Protein AF-0000000085000192 (afdb_homodimer)

Secondary structure (DSSP, 8-state):
--HHHHHHHHHHHHTTT-GGGGEEEEEEE-TTSSEEEEEEE--EE-TT--EEEEEETTSHHHHHHHH--EEEEEEEETTTTEEEEEEEEEEEPPHHHHHHHHTTS-HHHHHGGGSSPTTSBP-HHHHHT-----TTSPPTTEEEEEEEEEEEEEEE--SS--EEEEEEGGGTT--EEE--/--HHHHHHHHHHHHTTT-GGGGEEEEEEE-TTSSEEEEEEE--EE-TT--EEEEEETTSHHHHHHHH--EEEEEEEETTTTEEEEEEEEEEEPPHHHHHHHHTTS-HHHHHGGGSSPTTSBP-HHHHHT-----TTSPPTTEEEEEEEEEEEEEEE--SS--EEEEEEGGGTT--EEE--

Solvent-accessible surface area (backbone atoms only — not comparable to full-atom values): 19534 Å² total; per-residue (Å²): 127,64,65,66,56,57,57,47,51,55,54,47,61,75,38,59,88,42,80,59,65,39,45,28,35,44,14,30,38,35,90,86,71,37,28,32,43,40,79,46,54,65,72,50,67,48,98,85,62,23,42,31,30,74,46,48,63,68,30,67,66,46,55,20,40,73,75,42,32,46,31,14,30,30,38,65,39,69,90,77,31,34,36,40,31,37,31,32,39,52,45,73,56,59,73,86,58,39,55,71,59,53,71,71,49,51,68,73,63,49,51,63,62,66,50,67,60,44,70,38,77,54,51,69,74,70,54,65,66,62,60,85,58,88,73,77,64,81,55,90,35,57,41,39,38,34,32,46,67,45,35,41,40,40,40,38,64,46,87,94,58,55,44,24,39,35,31,33,50,94,64,74,42,50,79,41,59,24,29,88,127,64,66,66,57,57,57,47,51,54,53,47,61,77,38,61,85,43,81,59,65,39,46,29,34,44,14,29,39,36,89,85,71,38,29,31,43,41,77,45,55,65,71,50,66,47,98,88,63,22,42,32,30,75,46,48,64,69,29,68,66,47,54,20,38,73,76,43,32,46,31,15,31,28,38,64,38,70,90,75,32,34,34,40,30,37,31,32,38,51,46,72,56,58,73,87,58,38,55,71,59,54,68,69,49,51,70,74,62,51,53,64,60,65,50,67,60,43,71,36,77,54,51,68,76,71,55,65,68,61,62,82,61,88,74,76,63,81,54,90,35,57,41,39,38,33,32,47,67,45,35,39,41,37,40,38,66,46,86,94,58,55,44,24,38,36,30,32,51,92,64,73,43,51,78,40,58,25,28,86

Organism: Prochlorococcus marinus (strain NATL2A) (NCBI:txid59920)

Nearest PDB structures (foldseek):
  1dnl-assembly1_A  TM=8.922E-01  e=1.686E-13  Escherichia coli K-12
  6ymh-assembly1_BBB  TM=8.887E-01  e=2.826E-13  Escherichia coli K-12
  1jnw-assembly1_A-2  TM=8.539E-01  e=3.358E-13  Escherichia coli
  1ci0-assembly1_B  TM=8.459E-01  e=2.486E-11  Saccharomyces cerevisiae
  2hq7-assembly1_B  TM=6.480E-01  e=1.444E-07  Clostridium acetobutylicum

Structure (mmCIF, N/CA/C/O backbone):
data_AF-0000000085000192-model_v1
#
loop_
_entity.id
_entity.type
_entity.pdbx_description
1 polymer "Pyridoxamine 5'-phosphate oxidase Alr4036 family FMN-binding domain-containing protein"
#
loop_
_atom_site.group_PDB
_atom_site.id
_atom_site.type_symbol
_atom_site.label_atom_id
_atom_site.label_alt_id
_atom_site.label_comp_id
_atom_site.label_asym_id
_atom_site.label_entity_id
_atom_site.label_seq_id
_atom_site.pdbx_PDB_ins_code
_atom_site.Cartn_x
_atom_site.Cartn_y
_atom_site.Cartn_z
_atom_site.occupancy
_atom_site.B_iso_or_equiv
_atom_site.auth_seq_id
_atom_site.auth_comp_id
_atom_site.auth_asym_id
_atom_site.auth_atom_id
_atom_site.pdbx_PDB_model_num
ATOM 1 N N . MET A 1 1 ? -25 -9.75 0.074 1 83.88 1 MET A N 1
ATOM 2 C CA . MET A 1 1 ? -23.719 -9.141 -0.276 1 83.88 1 MET A CA 1
ATOM 3 C C . MET A 1 1 ? -23.391 -7.984 0.664 1 83.88 1 MET A C 1
ATOM 5 O O . MET A 1 1 ? -24.266 -7.164 0.975 1 83.88 1 MET A O 1
ATOM 9 N N . PRO A 1 2 ? -22.188 -8 1.19 1 91.44 2 PRO A N 1
ATOM 10 C CA . PRO A 1 2 ? -21.891 -6.879 2.078 1 91.44 2 PRO A CA 1
ATOM 11 C C . PRO A 1 2 ? -22 -5.527 1.381 1 91.44 2 PRO A C 1
ATOM 13 O O . PRO A 1 2 ? -21.656 -5.406 0.2 1 91.44 2 PRO A O 1
ATOM 16 N N . PRO A 1 3 ? -22.484 -4.539 2.094 1 94.56 3 PRO A N 1
ATOM 17 C CA . PRO A 1 3 ? -22.75 -3.236 1.472 1 94.56 3 PRO A CA 1
ATOM 18 C C . PRO A 1 3 ? -21.484 -2.6 0.892 1 94.56 3 PRO A C 1
ATOM 20 O O . PRO A 1 3 ? -21.562 -1.885 -0.112 1 94.56 3 PRO A O 1
ATOM 23 N N . TRP A 1 4 ? -20.375 -2.873 1.482 1 97.5 4 TRP A N 1
ATOM 24 C CA . TRP A 1 4 ? -19.141 -2.279 0.981 1 97.5 4 TRP A CA 1
ATOM 25 C C . TRP A 1 4 ? -18.797 -2.826 -0.398 1 97.5 4 TRP A C 1
ATOM 27 O O . TRP A 1 4 ? -18.109 -2.17 -1.179 1 97.5 4 TRP A O 1
ATOM 37 N N . LEU A 1 5 ? -19.203 -4.047 -0.722 1 96.94 5 LEU A N 1
ATOM 38 C CA . LEU A 1 5 ? -18.906 -4.652 -2.014 1 96.94 5 LEU A CA 1
ATOM 39 C C . LEU A 1 5 ? -19.625 -3.92 -3.141 1 96.94 5 LEU A C 1
ATOM 41 O O . LEU A 1 5 ? -19.094 -3.793 -4.246 1 96.94 5 LEU A O 1
ATOM 45 N N . THR A 1 6 ? -20.828 -3.4 -2.844 1 95.81 6 THR A N 1
ATOM 46 C CA . THR A 1 6 ? -21.562 -2.605 -3.822 1 95.81 6 THR A CA 1
ATOM 47 C C . THR A 1 6 ? -20.828 -1.305 -4.125 1 95.81 6 THR A C 1
ATOM 49 O O . THR A 1 6 ? -20.734 -0.896 -5.281 1 95.81 6 THR A O 1
ATOM 52 N N . GLN A 1 7 ? -20.312 -0.689 -3.057 1 97.25 7 GLN A N 1
ATOM 53 C CA . GLN A 1 7 ? -19.531 0.531 -3.227 1 97.25 7 GLN A CA 1
ATOM 54 C C . GLN A 1 7 ? -18.266 0.268 -4.047 1 97.25 7 GLN A C 1
ATOM 56 O O . GLN A 1 7 ? -17.938 1.034 -4.957 1 97.25 7 GLN A O 1
ATOM 61 N N . LEU A 1 8 ? -17.641 -0.809 -3.785 1 98.06 8 LEU A N 1
ATOM 62 C CA . LEU A 1 8 ? -16.406 -1.171 -4.488 1 98.06 8 LEU A CA 1
ATOM 63 C C . LEU A 1 8 ? -16.688 -1.46 -5.957 1 98.06 8 LEU A C 1
ATOM 65 O O . LEU A 1 8 ? -15.977 -0.972 -6.836 1 98.06 8 LEU A O 1
ATOM 69 N N . SER A 1 9 ? -17.719 -2.252 -6.219 1 96.81 9 SER A N 1
ATOM 70 C CA . SER A 1 9 ? -18.062 -2.633 -7.586 1 96.81 9 SER A CA 1
ATOM 71 C C . SER A 1 9 ? -18.344 -1.407 -8.445 1 96.81 9 SER A C 1
ATOM 73 O O . SER A 1 9 ? -17.984 -1.367 -9.617 1 96.81 9 SER A O 1
ATOM 75 N N . SER A 1 10 ? -18.984 -0.471 -7.832 1 97 10 SER A N 1
ATOM 76 C CA . SER A 1 10 ? -19.297 0.764 -8.547 1 97 10 SER A CA 1
ATOM 77 C C . SER A 1 10 ? -18.031 1.494 -8.977 1 97 10 SER A C 1
ATOM 79 O O . SER A 1 10 ? -17.906 1.917 -10.125 1 97 10 SER A O 1
ATOM 81 N N . VAL A 1 11 ? -17.062 1.61 -8.117 1 97.44 11 VAL A N 1
ATOM 82 C CA . VAL A 1 11 ? -15.82 2.318 -8.414 1 97.44 11 VAL A CA 1
ATOM 83 C C . VAL A 1 11 ? -14.984 1.499 -9.398 1 97.44 11 VAL A C 1
ATOM 85 O O . VAL A 1 11 ? -14.375 2.053 -10.312 1 97.44 11 VAL A O 1
ATOM 88 N N . GLN A 1 12 ? -14.969 0.177 -9.211 1 97.12 12 GLN A N 1
ATOM 89 C CA . GLN A 1 12 ? -14.242 -0.711 -10.117 1 97.12 12 GLN A CA 1
ATOM 90 C C . GLN A 1 12 ? -14.75 -0.566 -11.547 1 97.12 12 GLN A C 1
ATOM 92 O O . GLN A 1 12 ? -13.953 -0.52 -12.492 1 97.12 12 GLN A O 1
ATOM 97 N N . ARG A 1 13 ? -16.016 -0.481 -11.68 1 96.44 13 ARG A N 1
ATOM 98 C CA . ARG A 1 13 ? -16.625 -0.332 -13 1 96.44 13 ARG A CA 1
ATOM 99 C C . ARG A 1 13 ? -16.203 0.982 -13.648 1 96.44 13 ARG A C 1
ATOM 101 O O . ARG A 1 13 ? -15.883 1.02 -14.844 1 96.44 13 ARG A O 1
ATOM 108 N N . LYS A 1 14 ? -16.141 2.029 -12.859 1 96.12 14 LYS A N 1
ATOM 109 C CA . LYS A 1 14 ? -15.773 3.346 -13.375 1 96.12 14 LYS A CA 1
ATOM 110 C C . LYS A 1 14 ? -14.336 3.35 -13.891 1 96.12 14 LYS A C 1
ATOM 112 O O . LYS A 1 14 ? -14.008 4.07 -14.836 1 96.12 14 LYS A O 1
ATOM 117 N N . GLU A 1 15 ? -13.492 2.504 -13.25 1 95.06 15 GLU A N 1
ATOM 118 C CA . GLU A 1 15 ? -12.078 2.523 -13.625 1 95.06 15 GLU A CA 1
ATOM 119 C C . GLU A 1 15 ? -11.68 1.249 -14.367 1 95.06 15 GLU A C 1
ATOM 121 O O . GLU A 1 15 ? -10.5 0.944 -14.5 1 95.06 15 GLU A O 1
ATOM 126 N N . SER A 1 16 ? -12.609 0.564 -14.898 1 91.75 16 SER A N 1
ATOM 127 C CA . SER A 1 16 ? -12.398 -0.777 -15.438 1 91.75 16 SER A CA 1
ATOM 128 C C . SER A 1 16 ? -11.469 -0.753 -16.641 1 91.75 16 SER A C 1
ATOM 130 O O . SER A 1 16 ? -10.828 -1.758 -16.953 1 91.75 16 SER A O 1
ATOM 132 N N . LYS A 1 17 ? -11.297 0.387 -17.281 1 91.81 17 LYS A N 1
ATOM 133 C CA . LYS A 1 17 ? -10.492 0.459 -18.5 1 91.81 17 LYS A CA 1
ATOM 134 C C . LYS A 1 17 ? -9.016 0.656 -18.172 1 91.81 17 LYS A C 1
ATOM 136 O O . LYS A 1 17 ? -8.156 0.501 -19.031 1 91.81 17 LYS A O 1
ATOM 141 N N . LEU A 1 18 ? -8.742 0.946 -16.953 1 90.62 18 LEU A N 1
ATOM 142 C CA . LEU A 1 18 ? -7.355 1.133 -16.531 1 90.62 18 LEU A CA 1
ATOM 143 C C . LEU A 1 18 ? -6.734 -0.191 -16.094 1 90.62 18 LEU A C 1
ATOM 145 O O . LEU A 1 18 ? -7.277 -0.88 -15.227 1 90.62 18 LEU A O 1
ATOM 149 N N . ASP A 1 19 ? -5.617 -0.533 -16.656 1 85.56 19 ASP A N 1
ATOM 150 C CA . ASP A 1 19 ? -4.91 -1.744 -16.25 1 85.56 19 ASP A CA 1
ATOM 151 C C . ASP A 1 19 ? -4.578 -1.715 -14.758 1 85.56 19 ASP A C 1
ATOM 153 O O . ASP A 1 19 ? -4.648 -2.742 -14.078 1 85.56 19 ASP A O 1
ATOM 157 N N . SER A 1 20 ? -4.328 -0.55 -14.312 1 90.5 20 SER A N 1
ATOM 158 C CA . SER A 1 20 ? -3.873 -0.388 -12.938 1 90.5 20 SER A CA 1
ATOM 159 C C . SER A 1 20 ? -5.027 -0.534 -11.953 1 90.5 20 SER A C 1
ATOM 161 O O . SER A 1 20 ? -4.816 -0.56 -10.742 1 90.5 20 SER A O 1
ATOM 163 N N . SER A 1 21 ? -6.254 -0.683 -12.492 1 95.25 21 SER A N 1
ATOM 164 C CA . SER A 1 21 ? -7.418 -0.727 -11.609 1 95.25 21 SER A CA 1
ATOM 165 C C . SER A 1 21 ? -7.457 -2.023 -10.805 1 95.25 21 SER A C 1
ATOM 167 O O . SER A 1 21 ? -8.195 -2.135 -9.828 1 95.25 21 SER A O 1
ATOM 169 N N . ARG A 1 22 ? -6.617 -2.994 -11.148 1 97 22 ARG A N 1
ATOM 170 C CA . ARG A 1 22 ? -6.602 -4.27 -10.445 1 97 22 ARG A CA 1
ATOM 171 C C . ARG A 1 22 ? -5.402 -4.359 -9.5 1 97 22 ARG A C 1
ATOM 173 O O . ARG A 1 22 ? -5.254 -5.336 -8.766 1 97 22 ARG A O 1
ATOM 180 N N . TRP A 1 23 ? -4.527 -3.387 -9.523 1 97.94 23 TRP A N 1
ATOM 181 C CA . TRP A 1 23 ? -3.348 -3.387 -8.672 1 97.94 23 TRP A CA 1
ATOM 182 C C . TRP A 1 23 ? -3.676 -2.826 -7.289 1 97.94 23 TRP A C 1
ATOM 184 O O . TRP A 1 23 ? -4.281 -1.757 -7.176 1 97.94 23 TRP A O 1
ATOM 194 N N . LEU A 1 24 ? -3.375 -3.551 -6.301 1 98.69 24 LEU A N 1
ATOM 195 C CA . LEU A 1 24 ? -3.586 -3.139 -4.918 1 98.69 24 LEU A CA 1
ATOM 196 C C . LEU A 1 24 ? -2.359 -3.441 -4.066 1 98.69 24 LEU A C 1
ATOM 198 O O . LEU A 1 24 ? -1.474 -4.188 -4.488 1 98.69 24 LEU A O 1
ATOM 202 N N . GLN A 1 25 ? -2.184 -2.775 -2.963 1 98.94 25 GLN A N 1
ATOM 203 C CA . GLN A 1 25 ? -1.017 -2.936 -2.104 1 98.94 25 GLN A CA 1
ATOM 204 C C . GLN A 1 25 ? -1.343 -3.803 -0.89 1 98.94 25 GLN A C 1
ATOM 206 O O . GLN A 1 25 ? -2.254 -3.488 -0.123 1 98.94 25 GLN A O 1
ATOM 211 N N . LEU A 1 26 ? -0.616 -4.867 -0.733 1 98.94 26 LEU A N 1
ATOM 212 C CA . LEU A 1 26 ? -0.775 -5.84 0.342 1 98.94 26 LEU A CA 1
ATOM 213 C C . LEU A 1 26 ? 0.293 -5.648 1.412 1 98.94 26 LEU A C 1
ATOM 215 O O . LEU A 1 26 ? 1.488 -5.758 1.13 1 98.94 26 LEU A O 1
ATOM 219 N N . ALA A 1 27 ? -0.151 -5.379 2.613 1 98.94 27 ALA A N 1
ATOM 220 C CA . ALA A 1 27 ? 0.758 -5.289 3.752 1 98.94 27 ALA A CA 1
ATOM 221 C C . ALA A 1 27 ? 0.73 -6.57 4.582 1 98.94 27 ALA A C 1
ATOM 223 O O . ALA A 1 27 ? -0.338 -7.137 4.824 1 98.94 27 ALA A O 1
ATOM 224 N N . THR A 1 28 ? 1.853 -7.059 4.984 1 98.94 28 THR A N 1
ATOM 225 C CA . THR A 1 28 ? 2.066 -8.219 5.844 1 98.94 28 THR A CA 1
ATOM 226 C C . THR A 1 28 ? 3.09 -7.902 6.93 1 98.94 28 THR A C 1
ATOM 228 O O . THR A 1 28 ? 3.635 -6.797 6.977 1 98.94 28 THR A O 1
ATOM 231 N N . ILE A 1 29 ? 3.24 -8.828 7.836 1 98.75 29 ILE A N 1
ATOM 232 C CA . ILE A 1 29 ? 4.316 -8.758 8.82 1 98.75 29 ILE A CA 1
ATOM 233 C C . ILE A 1 29 ? 5.512 -9.578 8.344 1 98.75 29 ILE A C 1
ATOM 235 O O . ILE A 1 29 ? 5.375 -10.773 8.062 1 98.75 29 ILE A O 1
ATOM 239 N N . GLY A 1 30 ? 6.621 -8.906 8.188 1 98.06 30 GLY A N 1
ATOM 240 C CA . GLY A 1 30 ? 7.836 -9.602 7.789 1 98.06 30 GLY A CA 1
ATOM 241 C C . GLY A 1 30 ? 8.328 -10.586 8.828 1 98.06 30 GLY A C 1
ATOM 242 O O . GLY A 1 30 ? 7.906 -10.547 9.984 1 98.06 30 GLY A O 1
ATOM 243 N N . ILE A 1 31 ? 9.203 -11.438 8.414 1 96.5 31 ILE A N 1
ATOM 244 C CA . ILE A 1 31 ? 9.789 -12.422 9.312 1 96.5 31 ILE A CA 1
ATOM 245 C C . ILE A 1 31 ? 10.523 -11.719 10.453 1 96.5 31 ILE A C 1
ATOM 247 O O . ILE A 1 31 ? 10.648 -12.258 11.547 1 96.5 31 ILE A O 1
ATOM 251 N N . ASP A 1 32 ? 10.938 -10.508 10.25 1 96.12 32 ASP A N 1
ATOM 252 C CA . ASP A 1 32 ? 11.617 -9.695 11.25 1 96.12 32 ASP A CA 1
ATOM 253 C C . ASP A 1 32 ? 10.617 -8.906 12.094 1 96.12 32 ASP A C 1
ATOM 255 O O . ASP A 1 32 ? 11.008 -8.008 12.844 1 96.12 32 ASP A O 1
ATOM 259 N N . ASN A 1 33 ? 9.312 -9.102 11.859 1 96.31 33 ASN A N 1
ATOM 260 C CA . ASN A 1 33 ? 8.219 -8.484 12.602 1 96.31 33 ASN A CA 1
ATOM 261 C C . ASN A 1 33 ? 8.031 -7.023 12.211 1 96.31 33 ASN A C 1
ATOM 263 O O . ASN A 1 33 ? 7.426 -6.25 12.961 1 96.31 33 ASN A O 1
ATOM 267 N N . ASN A 1 34 ? 8.641 -6.637 11.117 1 98.06 34 ASN A N 1
ATOM 268 C CA . ASN A 1 34 ? 8.445 -5.293 10.578 1 98.06 34 ASN A CA 1
ATOM 269 C C . ASN A 1 34 ? 7.449 -5.293 9.422 1 98.06 34 ASN A C 1
ATOM 271 O O . ASN A 1 34 ? 7.148 -6.348 8.852 1 98.06 34 ASN A O 1
ATOM 275 N N . PRO A 1 35 ? 6.883 -4.156 9.109 1 98.81 35 PRO A N 1
ATOM 276 C CA . PRO A 1 35 ? 5.867 -4.141 8.055 1 98.81 35 PRO A CA 1
ATOM 277 C C . PRO A 1 35 ? 6.457 -4.379 6.668 1 98.81 35 PRO A C 1
ATOM 279 O O . PRO A 1 35 ? 7.598 -3.996 6.406 1 98.81 35 PRO A O 1
ATOM 282 N N . ARG A 1 36 ? 5.781 -5.059 5.836 1 98.88 36 ARG A N 1
ATOM 283 C CA . ARG A 1 36 ? 6.039 -5.219 4.41 1 98.88 36 ARG A CA 1
ATOM 284 C C . ARG A 1 36 ? 4.84 -4.773 3.582 1 98.88 36 ARG A C 1
ATOM 286 O O . ARG A 1 36 ? 3.691 -4.938 4.004 1 98.88 36 ARG A O 1
ATOM 293 N N . VAL A 1 37 ? 5.086 -4.25 2.441 1 98.94 37 VAL A N 1
ATOM 294 C CA . VAL A 1 37 ? 3.984 -3.877 1.56 1 98.94 37 VAL A CA 1
ATOM 295 C C . VAL A 1 37 ? 4.43 -3.979 0.103 1 98.94 37 VAL A C 1
ATOM 297 O O . VAL A 1 37 ? 5.555 -3.604 -0.236 1 98.94 37 VAL A O 1
ATOM 300 N N . ARG A 1 38 ? 3.576 -4.531 -0.746 1 98.88 38 ARG A N 1
ATOM 301 C CA . ARG A 1 38 ? 3.861 -4.652 -2.172 1 98.88 38 ARG A CA 1
ATOM 302 C C . ARG A 1 38 ? 2.57 -4.711 -2.984 1 98.88 38 ARG A C 1
ATOM 304 O O . ARG A 1 38 ? 1.509 -5.035 -2.449 1 98.88 38 ARG A O 1
ATOM 311 N N . THR A 1 39 ? 2.758 -4.426 -4.234 1 98.56 39 THR A N 1
ATOM 312 C CA . THR A 1 39 ? 1.631 -4.5 -5.156 1 98.56 39 THR A CA 1
ATOM 313 C C . THR A 1 39 ? 1.315 -5.949 -5.508 1 98.56 39 THR A C 1
ATOM 315 O O . THR A 1 39 ? 2.225 -6.754 -5.73 1 98.56 39 THR A O 1
ATOM 318 N N . VAL A 1 40 ? 0.075 -6.254 -5.52 1 98.31 40 VAL A N 1
ATOM 319 C CA . VAL A 1 40 ? -0.436 -7.527 -6.012 1 98.31 40 VAL A CA 1
ATOM 320 C C . VAL A 1 40 ? -1.62 -7.281 -6.945 1 98.31 40 VAL A C 1
ATOM 322 O O . VAL A 1 40 ? -2.066 -6.145 -7.105 1 98.31 40 VAL A O 1
ATOM 325 N N . VAL A 1 41 ? -2.062 -8.352 -7.629 1 97.38 41 VAL A N 1
ATOM 326 C CA . VAL A 1 41 ? -3.123 -8.219 -8.625 1 97.38 41 VAL A CA 1
ATOM 327 C C . VAL A 1 41 ? -4.402 -8.867 -8.102 1 97.38 41 VAL A C 1
ATOM 329 O O . VAL A 1 41 ? -4.391 -10.023 -7.664 1 97.38 41 VAL A O 1
ATOM 332 N N . PHE A 1 42 ? -5.445 -8.078 -8.086 1 98.19 42 PHE A N 1
ATOM 333 C CA . PHE A 1 42 ? -6.766 -8.617 -7.777 1 98.19 42 PHE A CA 1
ATOM 334 C C . PHE A 1 42 ? -7.215 -9.609 -8.844 1 98.19 42 PHE A C 1
ATOM 336 O O . PHE A 1 42 ? -7.281 -9.266 -10.031 1 98.19 42 PHE A O 1
ATOM 343 N N . ARG A 1 43 ? -7.629 -10.805 -8.43 1 97.44 43 ARG A N 1
ATOM 344 C CA . ARG A 1 43 ? -7.98 -11.836 -9.398 1 97.44 43 ARG A CA 1
ATOM 345 C C . ARG A 1 43 ? -9.469 -12.156 -9.344 1 97.44 43 ARG A C 1
ATOM 347 O O . ARG A 1 43 ? -10 -12.82 -10.234 1 97.44 43 ARG A O 1
ATOM 354 N N . GLY A 1 44 ? -10.117 -11.688 -8.219 1 96.69 44 GLY A N 1
ATOM 355 C CA . GLY A 1 44 ? -11.547 -11.922 -8.102 1 96.69 44 GLY A CA 1
ATOM 356 C C . GLY A 1 44 ? -11.977 -12.258 -6.684 1 96.69 44 GLY A C 1
ATOM 357 O O . GLY A 1 44 ? -11.219 -12.055 -5.734 1 96.69 44 GLY A O 1
ATOM 358 N N . TRP A 1 45 ? -13.227 -12.625 -6.578 1 97 45 TRP A N 1
ATOM 359 C CA . TRP A 1 45 ? -13.828 -13.039 -5.316 1 97 45 TRP A CA 1
ATOM 360 C C . TRP A 1 45 ? -14.203 -14.516 -5.348 1 97 45 TRP A C 1
ATOM 362 O O . TRP A 1 45 ? -14.703 -15.016 -6.359 1 97 45 TRP A O 1
ATOM 372 N N . SER A 1 46 ? -13.977 -15.188 -4.246 1 95 46 SER A N 1
ATOM 373 C CA . SER A 1 46 ? -14.523 -16.531 -4.098 1 95 46 SER A CA 1
ATOM 374 C C . SER A 1 46 ? -16.031 -16.484 -3.877 1 95 46 SER A C 1
ATOM 376 O O . SER A 1 46 ? -16.625 -15.406 -3.758 1 95 46 SER A O 1
ATOM 378 N N . LYS A 1 47 ? -16.656 -17.672 -3.783 1 91.31 47 LYS A N 1
ATOM 379 C CA . LYS A 1 47 ? -18.094 -17.781 -3.529 1 91.31 47 LYS A CA 1
ATOM 380 C C . LYS A 1 47 ? -18.453 -17.203 -2.158 1 91.31 47 LYS A C 1
ATOM 382 O O . LYS A 1 47 ? -19.531 -16.656 -1.968 1 91.31 47 LYS A O 1
ATOM 387 N N . SER A 1 48 ? -17.516 -17.266 -1.185 1 92.06 48 SER A N 1
ATOM 388 C CA . SER A 1 48 ? -17.75 -16.766 0.168 1 92.06 48 SER A CA 1
ATOM 389 C C . SER A 1 48 ? -17.219 -15.352 0.326 1 92.06 48 SER A C 1
ATOM 391 O O . SER A 1 48 ? -17 -14.883 1.446 1 92.06 48 SER A O 1
ATOM 393 N N . TYR A 1 49 ? -16.844 -14.633 -0.785 1 93.25 49 TYR A N 1
ATOM 394 C CA . TYR A 1 49 ? -16.438 -13.234 -0.848 1 93.25 49 TYR A CA 1
ATOM 395 C C . TYR A 1 49 ? -15.055 -13.047 -0.216 1 93.25 49 TYR A C 1
ATOM 397 O O . TYR A 1 49 ? -14.82 -12.055 0.48 1 93.25 49 TYR A O 1
ATOM 405 N N . GLU A 1 50 ? -14.242 -14.039 -0.359 1 97.31 50 GLU A N 1
ATOM 406 C CA . GLU A 1 50 ? -12.82 -13.859 -0.085 1 97.31 50 GLU A CA 1
ATOM 407 C C . GLU A 1 50 ? -12.094 -13.289 -1.299 1 97.31 50 GLU A C 1
ATOM 409 O O . GLU A 1 50 ? -12.359 -13.695 -2.434 1 97.31 50 GLU A O 1
ATOM 414 N N . MET A 1 51 ? -11.273 -12.367 -1.062 1 98.44 51 MET A N 1
ATOM 415 C CA . MET A 1 51 ? -10.469 -11.812 -2.145 1 98.44 51 MET A CA 1
ATOM 416 C C . MET A 1 51 ? -9.406 -12.805 -2.604 1 98.44 51 MET A C 1
ATOM 418 O O . MET A 1 51 ? -8.734 -13.422 -1.78 1 98.44 51 MET A O 1
ATOM 422 N N . GLU A 1 52 ? -9.211 -12.93 -3.924 1 98.5 52 GLU A N 1
ATOM 423 C CA . GLU A 1 52 ? -8.25 -13.891 -4.457 1 98.5 52 GLU A CA 1
ATOM 424 C C . GLU A 1 52 ? -7.074 -13.188 -5.121 1 98.5 52 GLU A C 1
ATOM 426 O O . GLU A 1 52 ? -7.262 -12.289 -5.938 1 98.5 52 GLU A O 1
ATOM 431 N N . ILE A 1 53 ? -5.871 -13.633 -4.789 1 98.38 53 ILE A N 1
ATOM 432 C CA . ILE A 1 53 ? -4.59 -13.188 -5.316 1 98.38 53 ILE A CA 1
ATOM 433 C C . ILE A 1 53 ? -3.727 -14.391 -5.68 1 98.38 53 ILE A C 1
ATOM 435 O O . ILE A 1 53 ? -3.656 -15.359 -4.922 1 98.38 53 ILE A O 1
ATOM 439 N N . TYR A 1 54 ? -3.15 -14.359 -6.801 1 98.12 54 TYR A N 1
ATOM 440 C CA . TYR A 1 54 ? -2.178 -15.398 -7.121 1 98.12 54 TYR A CA 1
ATOM 441 C C . TYR A 1 54 ? -0.805 -15.055 -6.559 1 98.12 54 TYR A C 1
ATOM 443 O O . TYR A 1 54 ? -0.398 -13.891 -6.57 1 98.12 54 TYR A O 1
ATOM 451 N N . THR A 1 55 ? -0.105 -16.062 -6.09 1 97.5 55 THR A N 1
ATOM 452 C CA . THR A 1 55 ? 1.205 -15.789 -5.512 1 97.5 55 THR A CA 1
ATOM 453 C C . THR A 1 55 ? 2.15 -16.969 -5.727 1 97.5 55 THR A C 1
ATOM 455 O O . THR A 1 55 ? 1.711 -18.078 -6.043 1 97.5 55 THR A O 1
ATOM 458 N N . ASP A 1 56 ? 3.414 -16.719 -5.699 1 96.75 56 ASP A N 1
ATOM 459 C CA . ASP A 1 56 ? 4.504 -17.688 -5.805 1 96.75 56 ASP A CA 1
ATOM 460 C C . ASP A 1 56 ? 4.883 -18.234 -4.43 1 96.75 56 ASP A C 1
ATOM 462 O O . ASP A 1 56 ? 5.219 -17.469 -3.52 1 96.75 56 ASP A O 1
ATOM 466 N N . LYS A 1 57 ? 4.84 -19.516 -4.301 1 96.94 57 LYS A N 1
ATOM 467 C CA . LYS A 1 57 ? 5.109 -20.172 -3.027 1 96.94 57 LYS A CA 1
ATOM 468 C C . LYS A 1 57 ? 6.539 -19.906 -2.559 1 96.94 57 LYS A C 1
ATOM 470 O O . LYS A 1 57 ? 6.863 -20.109 -1.388 1 96.94 57 LYS A O 1
ATOM 475 N N . ARG A 1 58 ? 7.402 -19.469 -3.461 1 96.81 58 ARG A N 1
ATOM 476 C CA . ARG A 1 58 ? 8.805 -19.219 -3.131 1 96.81 58 ARG A CA 1
ATOM 477 C C . ARG A 1 58 ? 9.008 -17.797 -2.662 1 96.81 58 ARG A C 1
ATOM 479 O O . ARG A 1 58 ? 10.086 -17.438 -2.186 1 96.81 58 ARG A O 1
ATOM 486 N N . SER A 1 59 ? 7.988 -16.938 -2.766 1 97 59 SER A N 1
ATOM 487 C CA . SER A 1 59 ? 8.117 -15.523 -2.465 1 97 59 SER A CA 1
ATOM 488 C C . SER A 1 59 ? 8.219 -15.281 -0.963 1 97 59 SER A C 1
ATOM 490 O O . SER A 1 59 ? 7.77 -16.109 -0.165 1 97 59 SER A O 1
ATOM 492 N N . GLN A 1 60 ? 8.695 -14.156 -0.574 1 97.12 60 GLN A N 1
ATOM 493 C CA . GLN A 1 60 ? 8.797 -13.75 0.825 1 97.12 60 GLN A CA 1
ATOM 494 C C . GLN A 1 60 ? 7.414 -13.648 1.464 1 97.12 60 GLN A C 1
ATOM 496 O O . GLN A 1 60 ? 7.223 -14.039 2.615 1 97.12 60 GLN A O 1
ATOM 501 N N . LYS A 1 61 ? 6.441 -13.094 0.66 1 98.19 61 LYS A N 1
ATOM 502 C CA . LYS A 1 61 ? 5.121 -12.891 1.251 1 98.19 61 LYS A CA 1
ATOM 503 C C . LYS A 1 61 ? 4.48 -14.227 1.627 1 98.19 61 LYS A C 1
ATOM 505 O O . LYS A 1 61 ? 3.768 -14.32 2.627 1 98.19 61 LYS A O 1
ATOM 510 N N . TYR A 1 62 ? 4.719 -15.227 0.845 1 97.75 62 TYR A N 1
ATOM 511 C CA . TYR A 1 62 ? 4.188 -16.547 1.16 1 97.75 62 TYR A CA 1
ATOM 512 C C . TYR A 1 62 ? 4.691 -17.031 2.516 1 97.75 62 TYR A C 1
ATOM 514 O O . TYR A 1 62 ? 3.906 -17.5 3.348 1 97.75 62 TYR A O 1
ATOM 522 N N . HIS A 1 63 ? 5.945 -16.875 2.758 1 97.31 63 HIS A N 1
ATOM 523 C CA . HIS A 1 63 ? 6.551 -17.297 4.016 1 97.31 63 HIS A CA 1
ATOM 524 C C . HIS A 1 63 ? 6.047 -16.453 5.18 1 97.31 63 HIS A C 1
ATOM 526 O O . HIS A 1 63 ? 5.758 -16.969 6.258 1 97.31 63 HIS A O 1
ATOM 532 N N . GLU A 1 64 ? 5.984 -15.18 4.941 1 98.12 64 GLU A N 1
ATOM 533 C CA . GLU A 1 64 ? 5.465 -14.258 5.953 1 98.12 64 GLU A CA 1
ATOM 534 C C . GLU A 1 64 ? 4.062 -14.672 6.402 1 98.12 64 GLU A C 1
ATOM 536 O O . GLU A 1 64 ? 3.781 -14.727 7.598 1 98.12 64 GLU A O 1
ATOM 541 N N . LEU A 1 65 ? 3.223 -14.969 5.43 1 98.12 65 LEU A N 1
ATOM 542 C CA . LEU A 1 65 ? 1.812 -15.242 5.68 1 98.12 65 LEU A CA 1
ATOM 543 C C . LEU A 1 65 ? 1.635 -16.578 6.395 1 98.12 65 LEU A C 1
ATOM 545 O O . LEU A 1 65 ? 0.637 -16.781 7.09 1 98.12 65 LEU A O 1
ATOM 549 N N . ASN A 1 66 ? 2.592 -17.469 6.246 1 96.69 66 ASN A N 1
ATOM 550 C CA . ASN A 1 66 ? 2.568 -18.734 6.98 1 96.69 66 ASN A CA 1
ATOM 551 C C . ASN A 1 66 ? 2.836 -18.516 8.469 1 96.69 66 ASN A C 1
ATOM 553 O O . ASN A 1 66 ? 2.404 -19.312 9.297 1 96.69 66 ASN A O 1
ATOM 557 N N . LEU A 1 67 ? 3.49 -17.453 8.844 1 96.88 67 LEU A N 1
ATOM 558 C CA . LEU A 1 67 ? 3.824 -17.141 10.227 1 96.88 67 LEU A CA 1
ATOM 559 C C . LEU A 1 67 ? 2.762 -16.25 10.859 1 96.88 67 LEU A C 1
ATOM 561 O O . LEU A 1 67 ? 2.387 -16.438 12.016 1 96.88 67 LEU A O 1
ATOM 565 N N . ASN A 1 68 ? 2.352 -15.281 10.203 1 97.88 68 ASN A N 1
ATOM 566 C CA . ASN A 1 68 ? 1.285 -14.352 10.547 1 97.88 68 ASN A CA 1
ATOM 567 C C . ASN A 1 68 ? 0.373 -14.078 9.352 1 97.88 68 ASN A C 1
ATOM 569 O O . ASN A 1 68 ? 0.774 -13.406 8.398 1 97.88 68 ASN A O 1
ATOM 573 N N . ASN A 1 69 ? -0.822 -14.555 9.43 1 98.69 69 ASN A N 1
ATOM 574 C CA . ASN A 1 69 ? -1.669 -14.492 8.242 1 98.69 69 ASN A CA 1
ATOM 575 C C . ASN A 1 69 ? -2.559 -13.25 8.25 1 98.69 69 ASN A C 1
ATOM 577 O O . ASN A 1 69 ? -3.475 -13.141 7.43 1 98.69 69 ASN A O 1
ATOM 581 N N . ASN A 1 70 ? -2.375 -12.344 9.273 1 98.81 70 ASN A N 1
ATOM 582 C CA . ASN A 1 70 ? -3.072 -11.062 9.242 1 98.81 70 ASN A CA 1
ATOM 583 C C . ASN A 1 70 ? -2.549 -10.164 8.117 1 98.81 70 ASN A C 1
ATOM 585 O O . ASN A 1 70 ? -1.34 -10.086 7.898 1 98.81 70 ASN A O 1
ATOM 589 N N . VAL A 1 71 ? -3.475 -9.531 7.414 1 98.94 71 VAL A N 1
ATOM 590 C CA . VAL A 1 71 ? -3.078 -8.656 6.316 1 98.94 71 VAL A CA 1
ATOM 591 C C . VAL A 1 71 ? -3.926 -7.387 6.34 1 98.94 71 VAL A C 1
ATOM 593 O O . VAL A 1 71 ? -4.988 -7.352 6.969 1 98.94 71 VAL A O 1
ATOM 596 N N . GLU A 1 72 ? -3.49 -6.375 5.75 1 98.94 72 GLU A N 1
ATOM 597 C CA . GLU A 1 72 ? -4.293 -5.238 5.309 1 98.94 72 GLU A CA 1
ATOM 598 C C . GLU A 1 72 ? -3.961 -4.859 3.867 1 98.94 72 GLU A C 1
ATOM 600 O O . GLU A 1 72 ? -2.805 -4.941 3.447 1 98.94 72 GLU A O 1
ATOM 605 N N . ILE A 1 73 ? -4.957 -4.484 3.145 1 98.94 73 ILE A N 1
ATOM 606 C CA . ILE A 1 73 ? -4.859 -4.105 1.739 1 98.94 73 ILE A CA 1
ATOM 607 C C . ILE A 1 73 ? -5.277 -2.648 1.567 1 98.94 73 ILE A C 1
ATOM 609 O O . ILE A 1 73 ? -6.258 -2.201 2.166 1 98.94 73 ILE A O 1
ATOM 613 N N . CYS A 1 74 ? -4.543 -1.951 0.864 1 98.94 74 CYS A N 1
ATOM 614 C CA . CYS A 1 74 ? -4.93 -0.625 0.393 1 98.94 74 CYS A CA 1
ATOM 615 C C . CYS A 1 74 ? -5.172 -0.631 -1.111 1 98.94 74 CYS A C 1
ATOM 617 O O . CYS A 1 74 ? -4.266 -0.934 -1.891 1 98.94 74 CYS A O 1
ATOM 619 N N . TRP A 1 75 ? -6.336 -0.376 -1.521 1 98.81 75 TRP A N 1
ATOM 620 C CA . TRP A 1 75 ? -6.746 -0.322 -2.92 1 98.81 75 TRP A CA 1
ATOM 621 C C . TRP A 1 75 ? -7.203 1.082 -3.299 1 98.81 75 TRP A C 1
ATOM 623 O O . TRP A 1 75 ? -8.328 1.484 -2.977 1 98.81 75 TRP A O 1
ATOM 633 N N . LEU A 1 76 ? -6.34 1.824 -4.055 1 98.06 76 LEU A N 1
ATOM 634 C CA . LEU A 1 76 ? -6.605 3.213 -4.418 1 98.06 76 LEU A CA 1
ATOM 635 C C . LEU A 1 76 ? -7.055 3.318 -5.871 1 98.06 76 LEU A C 1
ATOM 637 O O . LEU A 1 76 ? -6.34 2.889 -6.777 1 98.06 76 LEU A O 1
ATOM 641 N N . PHE A 1 77 ? -8.234 3.857 -6.062 1 97.12 77 PHE A N 1
ATOM 642 C CA . PHE A 1 77 ? -8.742 4.234 -7.375 1 97.12 77 PHE A CA 1
ATOM 643 C C . PHE A 1 77 ? -8.5 5.715 -7.645 1 97.12 77 PHE A C 1
ATOM 645 O O . PHE A 1 77 ? -9.32 6.559 -7.277 1 97.12 77 PHE A O 1
ATOM 652 N N . SER A 1 78 ? -7.391 5.965 -8.328 1 94.38 78 SER A N 1
ATOM 653 C CA . SER A 1 78 ? -6.844 7.32 -8.367 1 94.38 78 SER A CA 1
ATOM 654 C C . SER A 1 78 ? -7.746 8.258 -9.164 1 94.38 78 SER A C 1
ATOM 656 O O . SER A 1 78 ? -7.883 9.43 -8.82 1 94.38 78 SER A O 1
ATOM 658 N N . ARG A 1 79 ? -8.328 7.805 -10.234 1 93.19 79 ARG A N 1
ATOM 659 C CA . ARG A 1 79 ? -9.195 8.664 -11.031 1 93.19 79 ARG A CA 1
ATOM 660 C C . ARG A 1 79 ? -10.477 9 -10.273 1 93.19 79 ARG A C 1
ATOM 662 O O . ARG A 1 79 ? -10.945 10.141 -10.305 1 93.19 79 ARG A O 1
ATOM 669 N N . SER A 1 80 ? -11.016 8.008 -9.641 1 95.31 80 SER A N 1
ATOM 670 C CA . SER A 1 80 ? -12.242 8.195 -8.867 1 95.31 80 SER A CA 1
ATOM 671 C C . SER A 1 80 ? -11.961 8.852 -7.523 1 95.31 80 SER A C 1
ATOM 673 O O . SER A 1 80 ? -12.883 9.211 -6.797 1 95.31 80 SER A O 1
ATOM 675 N N . LYS A 1 81 ? -10.688 8.961 -7.172 1 95.38 81 LYS A N 1
ATOM 676 C CA . LYS A 1 81 ? -10.258 9.5 -5.887 1 95.38 81 LYS A CA 1
ATOM 677 C C . LYS A 1 81 ? -10.945 8.781 -4.73 1 95.38 81 LYS A C 1
ATOM 679 O O . LYS A 1 81 ? -11.508 9.422 -3.84 1 95.38 81 LYS A O 1
ATOM 684 N N . CYS A 1 82 ? -10.875 7.492 -4.75 1 97.69 82 CYS A N 1
ATOM 685 C CA . CYS A 1 82 ? -11.5 6.613 -3.773 1 97.69 82 CYS A CA 1
ATOM 686 C C . CYS A 1 82 ? -10.539 5.531 -3.309 1 97.69 82 CYS A C 1
ATOM 688 O O . CYS A 1 82 ? -9.961 4.812 -4.129 1 97.69 82 CYS A O 1
ATOM 690 N N . GLN A 1 83 ? -10.383 5.441 -2.045 1 98.56 83 GLN A N 1
ATOM 691 C CA . GLN A 1 83 ? -9.539 4.414 -1.444 1 98.56 83 GLN A CA 1
ATOM 692 C C . GLN A 1 83 ? -10.375 3.424 -0.634 1 98.56 83 GLN A C 1
ATOM 694 O O . GLN A 1 83 ? -11.25 3.824 0.137 1 98.56 83 GLN A O 1
ATOM 699 N N . PHE A 1 84 ? -10.078 2.135 -0.792 1 98.88 84 PHE A N 1
ATOM 700 C CA . PHE A 1 84 ? -10.539 1.096 0.12 1 98.88 84 PHE A CA 1
ATOM 701 C C . PHE A 1 84 ? -9.367 0.478 0.874 1 98.88 84 PHE A C 1
ATOM 703 O O . PHE A 1 84 ? -8.305 0.229 0.291 1 98.88 84 PHE A O 1
ATOM 710 N N . ARG A 1 85 ? -9.562 0.269 2.139 1 98.94 85 ARG A N 1
ATOM 711 C CA . ARG A 1 85 ? -8.648 -0.548 2.924 1 98.94 85 ARG A CA 1
ATOM 712 C C . ARG A 1 85 ? -9.359 -1.752 3.525 1 98.94 85 ARG A C 1
ATOM 714 O O . ARG A 1 85 ? -10.484 -1.629 4.027 1 98.94 85 ARG A O 1
ATOM 721 N N . PHE A 1 86 ? -8.773 -2.863 3.4 1 98.94 86 PHE A N 1
ATOM 722 C CA . PHE A 1 86 ? -9.336 -4.121 3.867 1 98.94 86 PHE A CA 1
ATOM 723 C C . PHE A 1 86 ? -8.422 -4.785 4.887 1 98.94 86 PHE A C 1
ATOM 725 O O . PHE A 1 86 ? -7.238 -4.996 4.621 1 98.94 86 PHE A O 1
ATOM 732 N N . ARG A 1 87 ? -8.992 -5.059 6.012 1 98.81 87 ARG A N 1
ATOM 733 C CA . ARG A 1 87 ? -8.305 -5.926 6.961 1 98.81 87 ARG A CA 1
ATOM 734 C C . ARG A 1 87 ? -8.891 -7.332 6.945 1 98.81 87 ARG A C 1
ATOM 736 O O . ARG A 1 87 ? -10.094 -7.504 6.738 1 98.81 87 ARG A O 1
ATOM 743 N N . GLY A 1 88 ? -7.988 -8.242 7.137 1 98.69 88 GLY A N 1
ATOM 744 C CA . GLY A 1 88 ? -8.453 -9.617 7.207 1 98.69 88 GLY A CA 1
ATOM 745 C C . GLY A 1 88 ? -7.336 -10.617 7.434 1 98.69 88 GLY A C 1
ATOM 746 O O . GLY A 1 88 ? -6.242 -10.242 7.859 1 98.69 88 GLY A O 1
ATOM 747 N N . THR A 1 89 ? -7.68 -11.906 7.188 1 98.81 89 THR A N 1
ATOM 748 C CA . THR A 1 89 ? -6.727 -13 7.305 1 98.81 89 THR A CA 1
ATOM 749 C C . THR A 1 89 ? -6.629 -13.781 5.992 1 98.81 89 THR A C 1
ATOM 751 O O . THR A 1 89 ? -7.625 -13.93 5.281 1 98.81 89 THR A O 1
ATOM 754 N N . SER A 1 90 ? -5.457 -14.195 5.75 1 98.62 90 SER A N 1
ATOM 755 C CA . SER A 1 90 ? -5.219 -14.906 4.5 1 98.62 90 SER A CA 1
ATOM 756 C C . SER A 1 90 ? -5.133 -16.406 4.727 1 98.62 90 SER A C 1
ATOM 758 O O . SER A 1 90 ? -4.707 -16.859 5.793 1 98.62 90 SER A O 1
ATOM 760 N N . THR A 1 91 ? -5.543 -17.188 3.795 1 98 91 THR A N 1
ATOM 761 C CA . THR A 1 91 ? -5.332 -18.625 3.689 1 98 91 THR A CA 1
ATOM 762 C C . THR A 1 91 ? -4.785 -18.984 2.311 1 98 91 THR A C 1
ATOM 764 O O . THR A 1 91 ? -5.023 -18.266 1.334 1 98 91 THR A O 1
ATOM 767 N N . ILE A 1 92 ? -4.023 -20.062 2.299 1 96.75 92 ILE A N 1
ATOM 768 C CA . ILE A 1 92 ? -3.518 -20.594 1.035 1 96.75 92 ILE A CA 1
ATOM 769 C C . ILE A 1 92 ? -4.469 -21.656 0.5 1 96.75 92 ILE A C 1
ATOM 771 O O . ILE A 1 92 ? -4.875 -22.562 1.236 1 96.75 92 ILE A O 1
ATOM 775 N N . GLU A 1 93 ? -4.824 -21.516 -0.707 1 94.12 93 GLU A N 1
ATOM 776 C CA . GLU A 1 93 ? -5.715 -22.469 -1.364 1 94.12 93 GLU A CA 1
ATOM 777 C C . GLU A 1 93 ? -5.125 -23.875 -1.345 1 94.12 93 GLU A C 1
ATOM 779 O O . GLU A 1 93 ? -3.914 -24.047 -1.507 1 94.12 93 GLU A O 1
ATOM 784 N N . LEU A 1 94 ? -5.992 -24.844 -1.195 1 91.94 94 LEU A N 1
ATOM 785 C CA . LEU A 1 94 ? -5.543 -26.234 -1.278 1 91.94 94 LEU A CA 1
ATOM 786 C C . LEU A 1 94 ? -5.043 -26.562 -2.682 1 91.94 94 LEU A C 1
ATOM 788 O O . LEU A 1 94 ? -5.645 -26.141 -3.674 1 91.94 94 LEU A O 1
ATOM 792 N N . ASP A 1 95 ? -4.031 -27.344 -2.777 1 92.06 95 ASP A N 1
ATOM 793 C CA . ASP A 1 95 ? -3.355 -27.656 -4.035 1 92.06 95 ASP A CA 1
ATOM 794 C C . ASP A 1 95 ? -4.336 -28.234 -5.059 1 92.06 95 ASP A C 1
ATOM 796 O O . ASP A 1 95 ? -4.246 -27.922 -6.25 1 92.06 95 ASP A O 1
ATOM 800 N N . LYS A 1 96 ? -5.238 -28.969 -4.605 1 92.19 96 LYS A N 1
ATOM 801 C CA . LYS A 1 96 ? -6.16 -29.656 -5.504 1 92.19 96 LYS A CA 1
ATOM 802 C C . LYS A 1 96 ? -7.031 -28.656 -6.27 1 92.19 96 LYS A C 1
ATOM 804 O O . LYS A 1 96 ? -7.562 -28.984 -7.332 1 92.19 96 LYS A O 1
ATOM 809 N N . TYR A 1 97 ? -7.188 -27.5 -5.75 1 94.06 97 TYR A N 1
ATOM 810 C CA . TYR A 1 97 ? -8.055 -26.516 -6.398 1 94.06 97 TYR A CA 1
ATOM 811 C C . TYR A 1 97 ? -7.246 -25.562 -7.262 1 94.06 97 TYR A C 1
ATOM 813 O O . TYR A 1 97 ? -7.812 -24.734 -7.988 1 94.06 97 TYR A O 1
ATOM 821 N N . ASN A 1 98 ? -5.93 -25.578 -7.266 1 95.62 98 ASN A N 1
ATOM 822 C CA . ASN A 1 98 ? -5.074 -24.656 -7.996 1 95.62 98 ASN A CA 1
ATOM 823 C C . ASN A 1 98 ? -5.227 -24.812 -9.508 1 95.62 98 ASN A C 1
ATOM 825 O O . ASN A 1 98 ? -5.09 -23.859 -10.258 1 95.62 98 ASN A O 1
ATOM 829 N N . LEU A 1 99 ? -5.492 -26.031 -9.93 1 94.19 99 LEU A N 1
ATOM 830 C CA . LEU A 1 99 ? -5.609 -26.312 -11.359 1 94.19 99 LEU A CA 1
ATOM 831 C C . LEU A 1 99 ? -6.723 -25.469 -11.984 1 94.19 99 LEU A C 1
ATOM 833 O O . LEU A 1 99 ? -6.594 -25.016 -13.125 1 94.19 99 LEU A O 1
ATOM 837 N N . LEU A 1 100 ? -7.828 -25.359 -11.242 1 94.44 100 LEU A N 1
ATOM 838 C CA . LEU A 1 100 ? -8.953 -24.578 -11.734 1 94.44 100 LEU A CA 1
ATOM 839 C C . LEU A 1 100 ? -8.531 -23.141 -12.047 1 94.44 100 LEU A C 1
ATOM 841 O O . LEU A 1 100 ? -8.969 -22.562 -13.039 1 94.44 100 LEU A O 1
ATOM 845 N N . HIS A 1 101 ? -7.699 -22.562 -11.258 1 96.38 101 HIS A N 1
ATOM 846 C CA . HIS A 1 101 ? -7.199 -21.203 -11.445 1 96.38 101 HIS A CA 1
ATOM 847 C C . HIS A 1 101 ? -6.121 -21.156 -12.523 1 96.38 101 HIS A C 1
ATOM 849 O O . HIS A 1 101 ? -6.094 -20.25 -13.352 1 96.38 101 HIS A O 1
ATOM 855 N N . TRP A 1 102 ? -5.262 -22.141 -12.516 1 95.56 102 TRP A N 1
ATOM 856 C CA . TRP A 1 102 ? -4.156 -22.25 -13.461 1 95.56 102 TRP A CA 1
ATOM 857 C C . TRP A 1 102 ? -4.668 -22.281 -14.898 1 95.56 102 TRP A C 1
ATOM 859 O O . TRP A 1 102 ? -4.09 -21.641 -15.781 1 95.56 102 TRP A O 1
ATOM 869 N N . GLU A 1 103 ? -5.73 -22.938 -15.117 1 93.94 103 GLU A N 1
ATOM 870 C CA . GLU A 1 103 ? -6.309 -23.109 -16.453 1 93.94 103 GLU A CA 1
ATOM 871 C C . GLU A 1 103 ? -6.848 -21.781 -16.984 1 93.94 103 GLU A C 1
ATOM 873 O O . GLU A 1 103 ? -7.035 -21.641 -18.203 1 93.94 103 GLU A O 1
ATOM 878 N N . LYS A 1 104 ? -7.066 -20.875 -16.094 1 93.38 104 LYS A N 1
ATOM 879 C CA . LYS A 1 104 ? -7.57 -19.562 -16.5 1 93.38 104 LYS A CA 1
ATOM 880 C C . LYS A 1 104 ? -6.438 -18.672 -17 1 93.38 104 LYS A C 1
ATOM 882 O O . LYS A 1 104 ? -6.688 -17.641 -17.641 1 93.38 104 LYS A O 1
ATOM 887 N N . LEU A 1 105 ? -5.211 -19.016 -16.781 1 94.06 105 LEU A N 1
ATOM 888 C CA . LEU A 1 105 ? -4.062 -18.203 -17.156 1 94.06 105 LEU A CA 1
ATOM 889 C C . LEU A 1 105 ? -3.705 -18.391 -18.625 1 94.06 105 LEU A C 1
ATOM 891 O O . LEU A 1 105 ? -3.816 -19.484 -19.156 1 94.06 105 LEU A O 1
ATOM 895 N N . SER A 1 106 ? -3.291 -17.281 -19.219 1 89 106 SER A N 1
ATOM 896 C CA . SER A 1 106 ? -2.705 -17.391 -20.547 1 89 106 SER A CA 1
ATOM 897 C C . SER A 1 106 ? -1.369 -18.125 -20.516 1 89 106 SER A C 1
ATOM 899 O O . SER A 1 106 ? -0.763 -18.266 -19.438 1 89 106 SER A O 1
ATOM 901 N N . GLU A 1 107 ? -0.954 -18.562 -21.641 1 84.69 107 GLU A N 1
ATOM 902 C CA . GLU A 1 107 ? 0.348 -19.219 -21.734 1 84.69 107 GLU A CA 1
ATOM 903 C C . GLU A 1 107 ? 1.467 -18.281 -21.266 1 84.69 107 GLU A C 1
ATOM 905 O O . GLU A 1 107 ? 2.383 -18.719 -20.562 1 84.69 107 GLU A O 1
ATOM 910 N N . GLN A 1 108 ? 1.377 -17.109 -21.656 1 82.31 108 GLN A N 1
ATOM 911 C CA . GLN A 1 108 ? 2.385 -16.125 -21.266 1 82.31 108 GLN A CA 1
ATOM 912 C C . GLN A 1 108 ? 2.412 -15.922 -19.75 1 82.31 108 GLN A C 1
ATOM 914 O O . GLN A 1 108 ? 3.484 -15.82 -19.156 1 82.31 108 GLN A O 1
ATOM 919 N N . SER A 1 109 ? 1.26 -15.836 -19.156 1 87.06 109 SER A N 1
ATOM 920 C CA . SER A 1 109 ? 1.166 -15.664 -17.703 1 87.06 109 SER A CA 1
ATOM 921 C C . SER A 1 109 ? 1.728 -16.875 -16.969 1 87.06 109 SER A C 1
ATOM 923 O O . SER A 1 109 ? 2.35 -16.734 -15.914 1 87.06 109 SER A O 1
ATOM 925 N N . ARG A 1 110 ? 1.51 -18.031 -17.531 1 88.94 110 ARG A N 1
ATOM 926 C CA . ARG A 1 110 ? 1.994 -19.25 -16.922 1 88.94 110 ARG A CA 1
ATOM 927 C C . ARG A 1 110 ? 3.52 -19.297 -16.891 1 88.94 110 ARG A C 1
ATOM 929 O O . ARG A 1 110 ? 4.117 -19.812 -15.953 1 88.94 110 ARG A O 1
ATOM 936 N N . LEU A 1 111 ? 4.164 -18.719 -17.828 1 83.25 111 LEU A N 1
ATOM 937 C CA . LEU A 1 111 ? 5.621 -18.719 -17.938 1 83.25 111 LEU A CA 1
ATOM 938 C C . LEU A 1 111 ? 6.254 -18 -16.734 1 83.25 111 LEU A C 1
ATOM 940 O O . LEU A 1 111 ? 7.355 -18.359 -16.312 1 83.25 111 LEU A O 1
ATOM 944 N N . MET A 1 112 ? 5.555 -17.109 -16.125 1 83.69 112 MET A N 1
ATOM 945 C CA . MET A 1 112 ? 6.098 -16.312 -15.039 1 83.69 112 MET A CA 1
ATOM 946 C C . MET A 1 112 ? 6.355 -17.172 -13.805 1 83.69 112 MET A C 1
ATOM 948 O O . MET A 1 112 ? 7.234 -16.875 -13 1 83.69 112 MET A O 1
ATOM 952 N N . TRP A 1 113 ? 5.691 -18.25 -13.766 1 89.12 113 TRP A N 1
ATOM 953 C CA . TRP A 1 113 ? 5.809 -19.109 -12.594 1 89.12 113 TRP A CA 1
ATOM 954 C C . TRP A 1 113 ? 6.98 -20.078 -12.742 1 89.12 113 TRP A C 1
ATOM 956 O O . TRP A 1 113 ? 7.328 -20.797 -11.797 1 89.12 113 TRP A O 1
ATOM 966 N N . SER A 1 114 ? 7.613 -20.047 -13.867 1 84.81 114 SER A N 1
ATOM 967 C CA . SER A 1 114 ? 8.781 -20.891 -14.125 1 84.81 114 SER A CA 1
ATOM 968 C 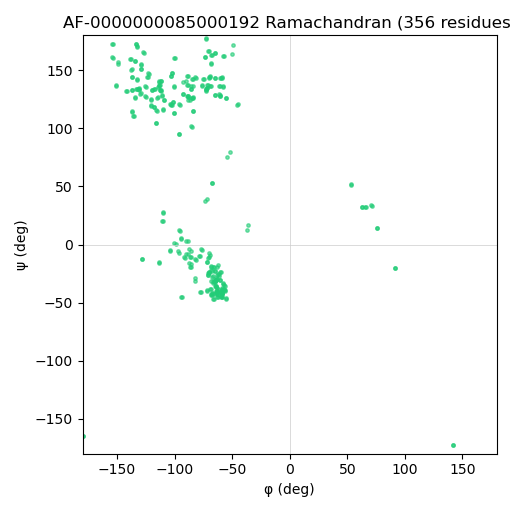C . SER A 1 114 ? 10.07 -20.094 -13.961 1 84.81 114 SER A C 1
ATOM 970 O O . SER A 1 114 ? 11.164 -20.656 -14.078 1 84.81 114 SER A O 1
ATOM 972 N N . TRP A 1 115 ? 9.93 -18.906 -13.625 1 86.19 115 TRP A N 1
ATOM 973 C CA . TRP A 1 115 ? 11.086 -18.047 -13.43 1 86.19 115 TRP A CA 1
ATOM 974 C C . TRP A 1 115 ? 11.883 -18.484 -12.195 1 86.19 115 TRP A C 1
ATOM 976 O O . TRP A 1 115 ? 11.336 -19.109 -11.289 1 86.19 115 TRP A O 1
ATOM 986 N N . PRO A 1 116 ? 13.211 -18.109 -12.227 1 91.19 116 PRO A N 1
ATOM 987 C CA . PRO A 1 116 ? 13.984 -18.406 -11.016 1 91.19 116 PRO A CA 1
ATOM 988 C C . PRO A 1 116 ? 13.383 -17.766 -9.758 1 91.19 116 PRO A C 1
ATOM 990 O O . PRO A 1 116 ? 12.555 -16.859 -9.859 1 91.19 116 PRO A O 1
ATOM 993 N N . THR A 1 117 ? 13.781 -18.266 -8.586 1 94.06 117 THR A N 1
ATOM 994 C CA . THR A 1 117 ? 13.195 -17.906 -7.305 1 94.06 117 THR A CA 1
ATOM 995 C C . THR A 1 117 ? 13.242 -16.391 -7.094 1 94.06 117 THR A C 1
ATOM 997 O O . THR A 1 117 ? 14.305 -15.781 -7.168 1 94.06 117 THR A O 1
ATOM 1000 N N . PRO A 1 118 ? 12.117 -15.82 -6.82 1 95.06 118 PRO A N 1
ATOM 1001 C CA . PRO A 1 118 ? 12.07 -14.375 -6.594 1 95.06 118 PRO A CA 1
ATOM 1002 C C . PRO A 1 118 ? 12.984 -13.93 -5.453 1 95.06 118 PRO A C 1
ATOM 1004 O O . PRO A 1 118 ? 13.008 -14.562 -4.395 1 95.06 118 PRO A O 1
ATOM 1007 N N . GLY A 1 119 ? 13.695 -12.828 -5.711 1 95.5 119 GLY A N 1
ATOM 1008 C CA . GLY A 1 119 ? 14.523 -12.25 -4.656 1 95.5 119 GLY A CA 1
ATOM 1009 C C . GLY A 1 119 ? 15.945 -12.773 -4.664 1 95.5 119 GLY A C 1
ATOM 1010 O O . GLY A 1 119 ? 16.844 -12.156 -4.082 1 95.5 119 GLY A O 1
ATOM 1011 N N . ASN A 1 120 ? 16.156 -13.938 -5.293 1 95.88 120 ASN A N 1
ATOM 1012 C CA . ASN A 1 120 ? 17.516 -14.43 -5.438 1 95.88 120 ASN A CA 1
ATOM 1013 C C . ASN A 1 120 ? 18.312 -13.594 -6.43 1 95.88 120 ASN A C 1
ATOM 1015 O O . ASN A 1 120 ? 17.75 -12.797 -7.176 1 95.88 120 ASN A O 1
ATOM 1019 N N . GLN A 1 121 ? 19.609 -13.844 -6.363 1 95.56 121 GLN A N 1
ATOM 1020 C CA . GLN A 1 121 ? 20.484 -13.133 -7.289 1 95.56 121 GLN A CA 1
ATOM 1021 C C . GLN A 1 121 ? 20.125 -13.461 -8.742 1 95.56 121 GLN A C 1
ATOM 1023 O O . GLN A 1 121 ? 19.891 -14.625 -9.07 1 95.56 121 GLN A O 1
ATOM 1028 N N . PHE A 1 122 ? 20.109 -12.438 -9.523 1 93.12 122 PHE A N 1
ATOM 1029 C CA . PHE A 1 122 ? 19.797 -12.633 -10.938 1 93.12 122 PHE A CA 1
ATOM 1030 C C . PHE A 1 122 ? 20.969 -13.297 -11.656 1 93.12 122 PHE A C 1
ATOM 1032 O O . PHE A 1 122 ? 22.125 -12.953 -11.422 1 93.12 122 PHE A O 1
ATOM 1039 N N . ASN A 1 123 ? 20.625 -14.25 -12.398 1 87.25 123 ASN A N 1
ATOM 1040 C CA . ASN A 1 123 ? 21.578 -14.969 -13.242 1 87.25 123 ASN A CA 1
ATOM 1041 C C . ASN A 1 123 ? 21.016 -15.234 -14.633 1 87.25 123 ASN A C 1
ATOM 1043 O O . ASN A 1 123 ? 20.078 -16 -14.789 1 87.25 123 ASN A O 1
ATOM 1047 N N . LEU A 1 124 ? 21.609 -14.656 -15.586 1 78.69 124 LEU A N 1
ATOM 1048 C CA . LEU A 1 124 ? 21.125 -14.727 -16.953 1 78.69 124 LEU A CA 1
ATOM 1049 C C . LEU A 1 124 ? 21.078 -16.172 -17.453 1 78.69 124 LEU A C 1
ATOM 1051 O O . LEU A 1 124 ? 20.156 -16.562 -18.172 1 78.69 124 LEU A O 1
ATOM 1055 N N . GLU A 1 125 ? 22.094 -16.938 -17.203 1 76.88 125 GLU A N 1
ATOM 1056 C CA . GLU A 1 125 ? 22.172 -18.312 -17.656 1 76.88 125 GLU A CA 1
ATOM 1057 C C . GLU A 1 125 ? 20.969 -19.125 -17.172 1 76.88 125 GLU A C 1
ATOM 1059 O O . GLU A 1 125 ? 20.453 -19.969 -17.891 1 76.88 125 GLU A O 1
ATOM 1064 N N . LYS A 1 126 ? 20.594 -18.859 -16 1 75.69 126 LYS A N 1
ATOM 1065 C CA . LYS A 1 126 ? 19.469 -19.578 -15.406 1 75.69 126 LYS A CA 1
ATOM 1066 C C . LYS A 1 126 ? 18.156 -19.172 -16.062 1 75.69 126 LYS A C 1
ATOM 1068 O O . LYS A 1 126 ? 17.172 -19.938 -16.031 1 75.69 126 LYS A O 1
ATOM 1073 N N . THR A 1 127 ? 18.078 -18.016 -16.594 1 70.75 127 THR A N 1
ATOM 1074 C CA . THR A 1 127 ? 16.844 -17.5 -17.188 1 70.75 127 THR A CA 1
ATOM 1075 C C . THR A 1 127 ? 16.672 -18.031 -18.609 1 70.75 127 THR A C 1
ATOM 1077 O O . THR A 1 127 ? 15.547 -18.109 -19.109 1 70.75 127 THR A O 1
ATOM 1080 N N . ASN A 1 128 ? 17.766 -18.266 -19.297 1 63.56 128 ASN A N 1
ATOM 1081 C CA . ASN A 1 128 ? 17.734 -18.766 -20.672 1 63.56 128 ASN A CA 1
ATOM 1082 C C . ASN A 1 128 ? 17.125 -20.156 -20.75 1 63.56 128 ASN A C 1
ATOM 1084 O O . ASN A 1 128 ? 16.578 -20.531 -21.797 1 63.56 128 ASN A O 1
ATOM 1088 N N . ASP A 1 129 ? 17.281 -20.906 -19.734 1 59.03 129 ASP A N 1
ATOM 1089 C CA . ASP A 1 129 ? 16.75 -22.281 -19.75 1 59.03 129 ASP A CA 1
ATOM 1090 C C . ASP A 1 129 ? 15.227 -22.266 -19.719 1 59.03 129 ASP A C 1
ATOM 1092 O O . ASP A 1 129 ? 14.594 -23.328 -19.828 1 59.03 129 ASP A O 1
ATOM 1096 N N . PHE A 1 130 ? 14.672 -21.156 -19.516 1 58.41 130 PHE A N 1
ATOM 1097 C CA . PHE A 1 130 ? 13.219 -21.094 -19.406 1 58.41 130 PHE A CA 1
ATOM 1098 C C . PHE A 1 130 ? 12.562 -21.312 -20.766 1 58.41 130 PHE A C 1
ATOM 1100 O O . PHE A 1 130 ? 12.383 -20.375 -21.531 1 58.41 130 PHE A O 1
ATOM 1107 N N . SER A 1 131 ? 13.211 -22.266 -21.5 1 53.19 131 SER A N 1
ATOM 1108 C CA . SER A 1 131 ? 12.594 -22.719 -22.734 1 53.19 131 SER A CA 1
ATOM 1109 C C . SER A 1 131 ? 11.109 -22.984 -22.547 1 53.19 131 SER A C 1
ATOM 1111 O O . SER A 1 131 ? 10.672 -23.359 -21.469 1 53.19 131 SER A O 1
ATOM 1113 N N . VAL A 1 132 ? 10.242 -22.188 -23.406 1 55.84 132 VAL A N 1
ATOM 1114 C CA . VAL A 1 132 ? 8.82 -22.141 -23.703 1 55.84 132 VAL A CA 1
ATOM 1115 C C . VAL A 1 132 ? 8.242 -23.562 -23.703 1 55.84 132 VAL A C 1
ATOM 1117 O O . VAL A 1 132 ? 7.949 -24.109 -24.766 1 55.84 132 VAL A O 1
ATOM 1120 N N . LYS A 1 133 ? 8.906 -24.531 -23.156 1 53.62 133 LYS A N 1
ATOM 1121 C CA . LYS A 1 133 ? 8.141 -25.766 -23.312 1 53.62 133 LYS A CA 1
ATOM 1122 C C . LYS A 1 133 ? 6.691 -25.562 -22.859 1 53.62 133 LYS A C 1
ATOM 1124 O O . LYS A 1 133 ? 6.379 -24.609 -22.156 1 53.62 133 LYS A O 1
ATOM 1129 N N . SER A 1 134 ? 5.785 -26.578 -23.312 1 58.47 134 SER A N 1
ATOM 1130 C CA . SER A 1 134 ? 4.336 -26.656 -23.156 1 58.47 134 SER A CA 1
ATOM 1131 C C . SER A 1 134 ? 3.932 -26.469 -21.688 1 58.47 134 SER A C 1
ATOM 1133 O O . SER A 1 134 ? 4.129 -27.359 -20.875 1 58.47 134 SER A O 1
ATOM 1135 N N . ILE A 1 135 ? 3.902 -25.172 -21.203 1 66.38 135 ILE A N 1
ATOM 1136 C CA . ILE A 1 135 ? 3.555 -24.891 -19.812 1 66.38 135 ILE A CA 1
ATOM 1137 C C . ILE A 1 135 ? 2.086 -25.219 -19.562 1 66.38 135 ILE A C 1
ATOM 1139 O O . ILE A 1 135 ? 1.233 -24.328 -19.547 1 66.38 135 ILE A O 1
ATOM 1143 N N . LYS A 1 136 ? 1.701 -26.469 -19.922 1 74.19 136 LYS A N 1
ATOM 1144 C CA . LYS A 1 136 ? 0.326 -26.891 -19.672 1 74.19 136 LYS A CA 1
ATOM 1145 C C . LYS A 1 136 ? 0.161 -27.438 -18.25 1 74.19 136 LYS A C 1
ATOM 1147 O O . LYS A 1 136 ? -0.903 -27.281 -17.641 1 74.19 136 LYS A O 1
ATOM 1152 N N . GLU A 1 137 ? 1.297 -27.75 -17.812 1 87.12 137 GLU A N 1
ATOM 1153 C CA . GLU A 1 137 ? 1.176 -28.375 -16.5 1 87.12 137 GLU A CA 1
ATOM 1154 C C . GLU A 1 137 ? 1.213 -27.328 -15.383 1 87.12 137 GLU A C 1
ATOM 1156 O O . GLU A 1 137 ? 1.933 -26.328 -15.484 1 87.12 137 GLU A O 1
ATOM 1161 N N . LEU A 1 138 ? 0.459 -27.609 -14.383 1 92.12 138 LEU A N 1
ATOM 1162 C CA . LEU A 1 138 ? 0.406 -26.75 -13.211 1 92.12 138 LEU A CA 1
ATOM 1163 C C . LEU A 1 138 ? 1.778 -26.641 -12.555 1 92.12 138 LEU A C 1
ATOM 1165 O O . LEU A 1 138 ? 2.422 -27.656 -12.273 1 92.12 138 LEU A O 1
ATOM 1169 N N . SER A 1 139 ? 2.203 -25.453 -12.336 1 92.5 139 SER A N 1
ATOM 1170 C CA . SER A 1 139 ? 3.475 -25.219 -11.656 1 92.5 139 SER A CA 1
ATOM 1171 C C . SER A 1 139 ? 3.355 -25.469 -10.156 1 92.5 139 SER A C 1
ATOM 1173 O O . SER A 1 139 ? 2.391 -25.047 -9.523 1 92.5 139 SER A O 1
ATOM 1175 N N . ASN A 1 140 ? 4.379 -26.047 -9.516 1 93 140 ASN A N 1
ATOM 1176 C CA . ASN A 1 140 ? 4.418 -26.281 -8.078 1 93 140 ASN A CA 1
ATOM 1177 C C . ASN A 1 140 ? 4.602 -24.969 -7.312 1 93 140 ASN A C 1
ATOM 1179 O O . ASN A 1 140 ? 4.379 -24.922 -6.102 1 93 140 ASN A O 1
ATOM 1183 N N . ASN A 1 141 ? 4.988 -23.953 -8.055 1 95.12 141 ASN A N 1
ATOM 1184 C CA . ASN A 1 141 ? 5.242 -22.672 -7.422 1 95.12 141 ASN A CA 1
ATOM 1185 C C . ASN A 1 141 ? 3.967 -21.828 -7.312 1 95.12 141 ASN A C 1
ATOM 1187 O O . ASN A 1 141 ? 3.918 -20.859 -6.562 1 95.12 141 ASN A O 1
ATOM 1191 N N . PHE A 1 142 ? 2.977 -22.266 -8.094 1 96.62 142 PHE A N 1
ATOM 1192 C CA . PHE A 1 142 ? 1.754 -21.484 -8.227 1 96.62 142 PHE A CA 1
ATOM 1193 C C . PHE A 1 142 ? 0.775 -21.812 -7.109 1 96.62 142 PHE A C 1
ATOM 1195 O O . PHE A 1 142 ? 0.534 -22.984 -6.812 1 96.62 142 PHE A O 1
ATOM 1202 N N . THR A 1 143 ? 0.176 -20.719 -6.465 1 97.38 143 THR A N 1
ATOM 1203 C CA . THR A 1 143 ? -0.938 -20.938 -5.547 1 97.38 143 THR A CA 1
ATOM 1204 C C . THR A 1 143 ? -1.821 -19.688 -5.473 1 97.38 143 THR A C 1
ATOM 1206 O O . THR A 1 143 ? -1.521 -18.672 -6.098 1 97.38 143 THR A O 1
ATOM 1209 N N . VAL A 1 144 ? -2.93 -19.859 -4.781 1 98.12 144 VAL A N 1
ATOM 1210 C CA . VAL A 1 144 ? -3.895 -18.781 -4.621 1 98.12 144 VAL A CA 1
ATOM 1211 C C . VAL A 1 144 ? -3.982 -18.375 -3.148 1 98.12 144 VAL A C 1
ATOM 1213 O O . VAL A 1 144 ? -4.129 -19.234 -2.275 1 98.12 144 VAL A O 1
ATOM 1216 N N . LEU A 1 145 ? -3.799 -17.156 -2.926 1 98.38 145 LEU A N 1
ATOM 1217 C CA . LEU A 1 145 ? -4.062 -16.547 -1.627 1 98.38 145 LEU A CA 1
ATOM 1218 C C . LEU A 1 145 ? -5.512 -16.078 -1.53 1 98.38 145 LEU A C 1
ATOM 1220 O O . LEU A 1 145 ? -6.004 -15.383 -2.426 1 98.38 145 LEU A O 1
ATOM 1224 N N . LYS A 1 146 ? -6.152 -16.484 -0.506 1 98.44 146 LYS A N 1
ATOM 1225 C CA . LYS A 1 146 ? -7.512 -16.031 -0.213 1 98.44 146 LYS A CA 1
ATOM 1226 C C . LYS A 1 146 ? -7.543 -15.156 1.038 1 98.44 146 LYS A C 1
ATOM 1228 O O . LYS A 1 146 ? -7.004 -15.531 2.08 1 98.44 146 LYS A O 1
ATOM 1233 N N . ILE A 1 147 ? -8.203 -14.047 0.95 1 98.81 147 ILE A N 1
ATOM 1234 C CA . ILE A 1 147 ? -8.25 -13.125 2.082 1 98.81 147 ILE A CA 1
ATOM 1235 C C . ILE A 1 147 ? -9.688 -13 2.58 1 98.81 147 ILE A C 1
ATOM 1237 O O . ILE A 1 147 ? -10.562 -12.516 1.854 1 98.81 147 ILE A O 1
ATOM 1241 N N . LYS A 1 148 ? -9.906 -13.422 3.744 1 98.62 148 LYS A N 1
ATOM 1242 C CA . LYS A 1 148 ? -11.172 -13.219 4.434 1 98.62 148 LYS A CA 1
ATOM 1243 C C . LYS A 1 148 ? -11.227 -11.852 5.105 1 98.62 148 LYS A C 1
ATOM 1245 O O . LYS A 1 148 ? -10.531 -11.609 6.094 1 98.62 148 LYS A O 1
ATOM 1250 N N . ILE A 1 149 ? -12.109 -11 4.648 1 98.62 149 ILE A N 1
ATOM 1251 C CA . ILE A 1 149 ? -12.156 -9.609 5.078 1 98.62 149 ILE A CA 1
ATOM 1252 C C . ILE A 1 149 ? -13.047 -9.477 6.309 1 98.62 149 ILE A C 1
ATOM 1254 O O . ILE A 1 149 ? -14.141 -10.055 6.355 1 98.62 149 ILE A O 1
ATOM 1258 N N . ASN A 1 150 ? -12.602 -8.688 7.285 1 98.31 150 ASN A N 1
ATOM 1259 C CA . ASN A 1 150 ? -13.422 -8.477 8.469 1 98.31 150 ASN A CA 1
ATOM 1260 C C . ASN A 1 150 ? -13.594 -6.992 8.781 1 98.31 150 ASN A C 1
ATOM 1262 O O . ASN A 1 150 ? -14.391 -6.621 9.641 1 98.31 150 ASN A O 1
ATOM 1266 N N . HIS A 1 151 ? -12.852 -6.125 8.172 1 98.62 151 HIS A N 1
ATOM 1267 C CA . HIS A 1 151 ? -12.906 -4.676 8.336 1 98.62 151 HIS A CA 1
ATOM 1268 C C . HIS A 1 151 ? -12.688 -3.967 7 1 98.62 151 HIS A C 1
ATOM 1270 O O . HIS A 1 151 ? -11.773 -4.316 6.25 1 98.62 151 HIS A O 1
ATOM 1276 N N . VAL A 1 152 ? -13.539 -3.006 6.684 1 98.88 152 VAL A N 1
ATOM 1277 C CA . VAL A 1 152 ? -13.422 -2.234 5.449 1 98.88 152 VAL A CA 1
ATOM 1278 C C . VAL A 1 152 ? -13.484 -0.742 5.77 1 98.88 152 VAL A C 1
ATOM 1280 O O . VAL A 1 152 ? -14.352 -0.299 6.527 1 98.88 152 VAL A O 1
ATOM 1283 N N . ASP A 1 153 ? -12.57 0.019 5.277 1 98.88 153 ASP A N 1
ATOM 1284 C CA . ASP A 1 153 ? -12.492 1.473 5.379 1 98.88 153 ASP A CA 1
ATOM 1285 C C . ASP A 1 153 ? -12.5 2.121 3.998 1 98.88 153 ASP A C 1
ATOM 1287 O O . ASP A 1 153 ? -11.648 1.812 3.156 1 98.88 153 ASP A O 1
ATOM 1291 N N . GLN A 1 154 ? -13.477 2.957 3.715 1 98.81 154 GLN A N 1
ATOM 1292 C CA . GLN A 1 154 ? -13.562 3.674 2.447 1 98.81 154 GLN A CA 1
ATOM 1293 C C . GLN A 1 154 ? -13.32 5.168 2.643 1 98.81 154 GLN A C 1
ATOM 1295 O O . GLN A 1 154 ? -13.938 5.793 3.512 1 98.81 154 GLN A O 1
ATOM 1300 N N . LEU A 1 155 ? -12.453 5.723 1.904 1 98.38 155 LEU A N 1
ATOM 1301 C CA . LEU A 1 155 ? -12.195 7.156 1.894 1 98.38 155 LEU A CA 1
ATOM 1302 C C . LEU A 1 155 ? -12.484 7.75 0.519 1 98.38 155 LEU A C 1
ATOM 1304 O O . LEU A 1 155 ? -11.922 7.312 -0.484 1 98.38 155 LEU A O 1
ATOM 1308 N N . LEU A 1 156 ? -13.398 8.648 0.44 1 96.94 156 LEU A N 1
ATOM 1309 C CA . LEU A 1 156 ? -13.703 9.43 -0.754 1 96.94 156 LEU A CA 1
ATOM 1310 C C . LEU A 1 156 ? -13.078 10.82 -0.667 1 96.94 156 LEU A C 1
ATOM 1312 O O . LEU A 1 156 ? -13.445 11.617 0.202 1 96.94 156 LEU A O 1
ATOM 1316 N N . ILE A 1 157 ? -12.156 11 -1.522 1 92.31 157 ILE A N 1
ATOM 1317 C CA . ILE A 1 157 ? -11.508 12.305 -1.564 1 92.31 157 ILE A CA 1
ATOM 1318 C C . ILE A 1 157 ? -12.312 13.258 -2.443 1 92.31 157 ILE A C 1
ATOM 1320 O O . ILE A 1 157 ? -12.328 13.117 -3.67 1 92.31 157 ILE A O 1
ATOM 1324 N N . ARG A 1 158 ? -13.07 14.125 -1.84 1 84.69 158 ARG A N 1
ATOM 1325 C CA . ARG A 1 158 ? -13.945 15.062 -2.533 1 84.69 158 ARG A CA 1
ATOM 1326 C C . ARG A 1 158 ? -13.883 16.438 -1.894 1 84.69 158 ARG A C 1
ATOM 1328 O O . ARG A 1 158 ? -13.445 16.578 -0.75 1 84.69 158 ARG A O 1
ATOM 1335 N N . LYS A 1 159 ? -14.094 17.469 -2.736 1 75.31 159 LYS A N 1
ATOM 1336 C CA . LYS A 1 159 ? -14.258 18.812 -2.225 1 75.31 159 LYS A CA 1
ATOM 1337 C C . LYS A 1 159 ? -15.727 19.125 -1.944 1 75.31 159 LYS A C 1
ATOM 1339 O O . LYS A 1 159 ? -16.609 18.656 -2.658 1 75.31 159 LYS A O 1
ATOM 1344 N N . PRO A 1 160 ? -16.078 19.812 -0.882 1 72.69 160 PRO A N 1
ATOM 1345 C CA . PRO A 1 160 ? -15.133 20.5 0.008 1 72.69 160 PRO A CA 1
ATOM 1346 C C . PRO A 1 160 ? -14.672 19.609 1.165 1 72.69 160 PRO A C 1
ATOM 1348 O O . PRO A 1 160 ? -13.711 19.938 1.857 1 72.69 160 PRO A O 1
ATOM 1351 N N . VAL A 1 161 ? -15.406 18.438 1.298 1 77.12 161 VAL A N 1
ATOM 1352 C CA . VAL A 1 161 ? -15.086 17.609 2.459 1 77.12 161 VAL A CA 1
ATOM 1353 C C . VAL A 1 161 ? -14.898 16.156 2.029 1 77.12 161 VAL A C 1
ATOM 1355 O O . VAL A 1 161 ? -15.711 15.617 1.279 1 77.12 161 VAL A O 1
ATOM 1358 N N . HIS A 1 162 ? -13.867 15.555 2.512 1 90.5 162 HIS A N 1
ATOM 1359 C CA . HIS A 1 162 ? -13.688 14.117 2.314 1 90.5 162 HIS A CA 1
ATOM 1360 C C . HIS A 1 162 ? -14.711 13.32 3.115 1 90.5 162 HIS A C 1
ATOM 1362 O O . HIS A 1 162 ? -15.195 13.781 4.148 1 90.5 162 HIS A O 1
ATOM 1368 N N . LYS A 1 163 ? -15.156 12.266 2.607 1 94.44 163 LYS A N 1
ATOM 1369 C CA . LYS A 1 163 ? -16.062 11.352 3.311 1 94.44 163 LYS A CA 1
ATOM 1370 C C . LYS A 1 163 ? -15.367 10.031 3.621 1 94.44 163 LYS A C 1
ATOM 1372 O O . LYS A 1 163 ? -14.602 9.516 2.805 1 94.44 163 LYS A O 1
ATOM 1377 N N . ARG A 1 164 ? -15.648 9.547 4.762 1 97.19 164 ARG A N 1
ATOM 1378 C CA . ARG A 1 164 ? -15.062 8.273 5.176 1 97.19 164 ARG A CA 1
ATOM 1379 C C . ARG A 1 164 ? -16.094 7.383 5.848 1 97.19 164 ARG A C 1
ATOM 1381 O O . ARG A 1 164 ? -16.859 7.844 6.695 1 97.19 164 ARG A O 1
ATOM 1388 N N . ARG A 1 165 ? -16.094 6.105 5.402 1 98 165 ARG A N 1
ATOM 1389 C CA . ARG A 1 165 ? -17 5.098 5.934 1 98 165 ARG A CA 1
ATOM 1390 C C . ARG A 1 165 ? -16.25 3.84 6.348 1 98 165 ARG A C 1
ATOM 1392 O O . ARG A 1 165 ? -15.211 3.518 5.777 1 98 165 ARG A O 1
ATOM 1399 N N . ARG A 1 166 ? -16.906 3.178 7.262 1 98.44 166 ARG A N 1
ATOM 1400 C CA . ARG A 1 166 ? -16.312 1.938 7.754 1 98.44 166 ARG A CA 1
ATOM 1401 C C . ARG A 1 166 ? -17.359 0.846 7.895 1 98.44 166 ARG A C 1
ATOM 1403 O O . ARG A 1 166 ? -18.516 1.129 8.227 1 98.44 166 ARG A O 1
ATOM 1410 N N . TRP A 1 167 ? -17.047 -0.386 7.633 1 98.56 167 TRP A N 1
ATOM 1411 C CA . TRP A 1 167 ? -17.844 -1.593 7.828 1 98.56 167 TRP A CA 1
ATOM 1412 C C . TRP A 1 167 ? -17.031 -2.668 8.547 1 98.56 167 TRP A C 1
ATOM 1414 O O . TRP A 1 167 ? -15.883 -2.918 8.195 1 98.56 167 TRP A O 1
ATOM 1424 N N . ILE A 1 168 ? -17.641 -3.244 9.516 1 98.31 168 ILE A N 1
ATOM 1425 C CA . ILE A 1 168 ? -16.984 -4.316 10.258 1 98.31 168 ILE A CA 1
ATOM 1426 C C . ILE A 1 168 ? -17.875 -5.562 10.25 1 98.31 168 ILE A C 1
ATOM 1428 O O . ILE A 1 168 ? -19.078 -5.469 10.477 1 98.31 168 ILE A O 1
ATOM 1432 N N . ARG A 1 169 ? -17.25 -6.652 10.023 1 97.75 169 ARG A N 1
ATOM 1433 C CA . ARG A 1 169 ? -18 -7.906 9.906 1 97.75 169 ARG A CA 1
ATOM 1434 C C . ARG A 1 169 ? -18.703 -8.242 11.211 1 97.75 169 ARG A C 1
ATOM 1436 O O . ARG A 1 169 ? -19.844 -8.719 11.203 1 97.75 169 ARG A O 1
ATOM 1443 N N . ALA A 1 170 ? -18.141 -8.008 12.344 1 97.56 170 ALA A N 1
ATOM 1444 C CA . ALA A 1 170 ? -18.641 -8.383 13.656 1 97.56 170 ALA A CA 1
ATOM 1445 C C . ALA A 1 170 ? -19.984 -7.711 13.945 1 97.56 170 ALA A C 1
ATOM 1447 O O . ALA A 1 170 ? -20.781 -8.203 14.75 1 97.56 170 ALA A O 1
ATOM 1448 N N . ASN A 1 171 ? -20.281 -6.59 13.352 1 97.38 171 ASN A N 1
ATOM 1449 C CA . ASN A 1 171 ? -21.547 -5.902 13.539 1 97.38 171 ASN A CA 1
ATOM 1450 C C . ASN A 1 171 ? -22.406 -5.961 12.281 1 97.38 171 ASN A C 1
ATOM 1452 O O . ASN A 1 171 ? -23.125 -5.012 11.977 1 97.38 171 ASN A O 1
ATOM 1456 N N . ASP A 1 172 ? -22.141 -7.035 11.531 1 97.25 172 ASP A N 1
ATOM 1457 C CA . ASP A 1 172 ? -22.922 -7.355 10.336 1 97.25 172 ASP A CA 1
ATOM 1458 C C . ASP A 1 172 ? -22.781 -6.254 9.281 1 97.25 172 ASP A C 1
ATOM 1460 O O . ASP A 1 172 ? -23.766 -5.914 8.609 1 97.25 172 ASP A O 1
ATOM 1464 N N . TRP A 1 173 ? -21.656 -5.598 9.203 1 97.94 173 TRP A N 1
ATOM 1465 C CA . TRP A 1 173 ? -21.281 -4.637 8.172 1 97.94 173 TRP A CA 1
ATOM 1466 C C . TRP A 1 173 ? -22.172 -3.395 8.242 1 97.94 173 TRP A C 1
ATOM 1468 O O . TRP A 1 173 ? -22.516 -2.805 7.219 1 97.94 173 TRP A O 1
ATOM 1478 N N . LYS A 1 174 ? -22.578 -3.105 9.5 1 98 174 LYS A N 1
ATOM 1479 C CA . LYS A 1 174 ? -23.281 -1.838 9.656 1 98 174 LYS A CA 1
ATOM 1480 C C . LYS A 1 174 ? -22.406 -0.661 9.258 1 98 174 LYS A C 1
ATOM 1482 O O . LYS A 1 174 ? -21.266 -0.533 9.734 1 98 174 LYS A O 1
ATOM 1487 N N . GLU A 1 175 ? -22.938 0.19 8.398 1 97.88 175 GLU A N 1
ATOM 1488 C CA . GLU A 1 175 ? -22.156 1.324 7.906 1 97.88 175 GLU A CA 1
ATOM 1489 C C . GLU A 1 175 ? -21.984 2.379 8.992 1 97.88 175 GLU A C 1
ATOM 1491 O O . GLU A 1 175 ? -22.938 2.742 9.68 1 97.88 175 GLU A O 1
ATOM 1496 N N . GLU A 1 176 ? -20.828 2.826 9.164 1 97.75 176 GLU A N 1
ATOM 1497 C CA . GLU A 1 176 ? -20.516 3.926 10.07 1 97.75 176 GLU A CA 1
ATOM 1498 C C . GLU A 1 176 ? -19.766 5.047 9.344 1 97.75 176 GLU A C 1
ATOM 1500 O O . GLU A 1 176 ? -18.766 4.801 8.664 1 97.75 176 GLU A O 1
ATOM 1505 N N . SER A 1 177 ? -20.328 6.254 9.492 1 97.06 177 SER A N 1
ATOM 1506 C CA . SER A 1 177 ? -19.594 7.422 9 1 97.06 177 SER A CA 1
ATOM 1507 C C . SER A 1 177 ? -18.578 7.91 10.023 1 97.06 177 SER A C 1
ATOM 1509 O O . SER A 1 177 ? -18.922 8.125 11.195 1 97.06 177 SER A O 1
ATOM 1511 N N . ILE A 1 178 ? -17.375 8.047 9.594 1 97.06 178 ILE A N 1
ATOM 1512 C CA . ILE A 1 178 ? -16.344 8.508 10.516 1 97.06 178 ILE A CA 1
ATOM 1513 C C . ILE A 1 178 ? -15.609 9.703 9.906 1 97.06 178 ILE A C 1
ATOM 1515 O O . ILE A 1 178 ? -15.703 9.953 8.703 1 97.06 178 ILE A O 1
ATOM 1519 N N . ASN A 1 179 ? -14.852 10.422 10.727 1 94.62 179 ASN A N 1
ATOM 1520 C CA . ASN A 1 179 ? -14.086 11.57 10.258 1 94.62 179 ASN A CA 1
ATOM 1521 C C . ASN A 1 179 ? -12.891 11.148 9.406 1 94.62 179 ASN A C 1
ATOM 1523 O O . ASN A 1 179 ? -12.141 10.25 9.789 1 94.62 179 ASN A O 1
ATOM 1527 N N . PRO A 1 180 ? -12.734 11.82 8.328 1 93.69 180 PRO A N 1
ATOM 1528 C CA . PRO A 1 180 ? -11.57 11.492 7.5 1 93.69 180 PRO A CA 1
ATOM 1529 C C . PRO A 1 180 ? -10.25 11.898 8.156 1 93.69 180 PRO A C 1
ATOM 1531 O O . PRO A 1 180 ? -10.234 12.773 9.023 1 93.69 180 PRO A O 1
ATOM 1534 N N . MET B 1 1 ? 24.578 11.375 -3.986 1 84.81 1 MET B N 1
ATOM 1535 C CA . MET B 1 1 ? 23.172 10.969 -4.074 1 84.81 1 MET B CA 1
ATOM 1536 C C . MET B 1 1 ? 23.062 9.469 -4.309 1 84.81 1 MET B C 1
ATOM 1538 O O . MET B 1 1 ? 23.781 8.906 -5.129 1 84.81 1 MET B O 1
ATOM 1542 N N . PRO B 1 2 ? 22.234 8.828 -3.506 1 91.88 2 PRO B N 1
ATOM 1543 C CA . PRO B 1 2 ? 22.125 7.391 -3.744 1 91.88 2 PRO B CA 1
ATOM 1544 C C . PRO B 1 2 ? 21.625 7.066 -5.152 1 91.88 2 PRO B C 1
ATOM 1546 O O . PRO B 1 2 ? 20.797 7.789 -5.699 1 91.88 2 PRO B O 1
ATOM 1549 N N . PRO B 1 3 ? 22.156 6.012 -5.734 1 94.75 3 PRO B N 1
ATOM 1550 C CA . PRO B 1 3 ? 21.828 5.699 -7.129 1 94.75 3 PRO B CA 1
ATOM 1551 C C . PRO B 1 3 ? 20.344 5.449 -7.348 1 94.75 3 PRO B C 1
ATOM 1553 O O . PRO B 1 3 ? 19.812 5.746 -8.422 1 94.75 3 PRO B O 1
ATOM 1556 N N . TRP B 1 4 ? 19.688 4.938 -6.363 1 97.56 4 TRP B N 1
ATOM 1557 C CA . TRP B 1 4 ? 18.266 4.66 -6.523 1 97.56 4 TRP B CA 1
ATOM 1558 C C . TRP B 1 4 ? 17.469 5.953 -6.676 1 97.56 4 TRP B C 1
ATOM 1560 O O . TRP B 1 4 ? 16.375 5.957 -7.258 1 97.56 4 TRP B O 1
ATOM 1570 N N . LEU B 1 5 ? 17.953 7.066 -6.121 1 97.06 5 LEU B N 1
ATOM 1571 C CA . LEU B 1 5 ? 17.234 8.336 -6.203 1 97.06 5 LEU B CA 1
ATOM 1572 C C . LEU B 1 5 ? 17.219 8.859 -7.637 1 97.06 5 LEU B C 1
ATOM 1574 O O . LEU B 1 5 ? 16.234 9.477 -8.062 1 97.06 5 LEU B O 1
ATOM 1578 N N . THR B 1 6 ? 18.281 8.562 -8.406 1 95.94 6 THR B N 1
ATOM 1579 C CA . THR B 1 6 ? 18.328 8.938 -9.812 1 95.94 6 THR B CA 1
ATOM 1580 C C . THR B 1 6 ? 17.266 8.164 -10.602 1 95.94 6 THR B C 1
ATOM 1582 O O . THR B 1 6 ? 16.594 8.742 -11.453 1 95.94 6 THR B O 1
ATOM 1585 N N . GLN B 1 7 ? 17.156 6.875 -10.273 1 97.31 7 GLN B N 1
ATOM 1586 C CA . GLN B 1 7 ? 16.141 6.055 -10.922 1 97.31 7 GLN B CA 1
ATOM 1587 C C . GLN B 1 7 ? 14.734 6.555 -10.594 1 97.31 7 GLN B C 1
ATOM 1589 O O . GLN B 1 7 ? 13.883 6.664 -11.477 1 97.31 7 GLN B O 1
ATOM 1594 N N . LEU B 1 8 ? 14.523 6.906 -9.383 1 98.06 8 LEU B N 1
ATOM 1595 C CA . LEU B 1 8 ? 13.227 7.391 -8.938 1 98.06 8 LEU B CA 1
ATOM 1596 C C . LEU B 1 8 ? 12.883 8.719 -9.602 1 98.06 8 LEU B C 1
ATOM 1598 O O . LEU B 1 8 ? 11.766 8.906 -10.094 1 98.06 8 LEU B O 1
ATOM 1602 N N . SER B 1 9 ? 13.844 9.648 -9.602 1 96.81 9 SER B N 1
ATOM 1603 C CA . SER B 1 9 ? 13.617 10.977 -10.164 1 96.81 9 SER B CA 1
ATOM 1604 C C . SER B 1 9 ? 13.227 10.891 -11.641 1 96.81 9 SER B C 1
ATOM 1606 O O . SER B 1 9 ? 12.383 11.648 -12.109 1 96.81 9 SER B O 1
ATOM 1608 N N . SER B 1 10 ? 13.836 9.969 -12.297 1 97 10 SER B N 1
ATOM 1609 C CA . SER B 1 10 ? 13.531 9.773 -13.711 1 97 10 SER B CA 1
ATOM 1610 C C . SER B 1 10 ? 12.078 9.352 -13.906 1 97 10 SER B C 1
ATOM 1612 O O . SER B 1 10 ? 11.383 9.898 -14.758 1 97 10 SER B O 1
ATOM 1614 N N . VAL B 1 11 ? 11.594 8.438 -13.125 1 97.44 11 VAL B N 1
ATOM 1615 C CA . VAL B 1 11 ? 10.227 7.938 -13.258 1 97.44 11 VAL B CA 1
ATOM 1616 C C . VAL B 1 11 ? 9.242 9.008 -12.789 1 97.44 11 VAL B C 1
ATOM 1618 O O . VAL B 1 11 ? 8.188 9.195 -13.391 1 97.44 11 VAL B O 1
ATOM 1621 N N . GLN B 1 12 ? 9.609 9.711 -11.711 1 97.06 12 GLN B N 1
ATOM 1622 C CA . GLN B 1 12 ? 8.766 10.789 -11.203 1 97.06 12 GLN B CA 1
ATOM 1623 C C . GLN B 1 12 ? 8.547 11.859 -12.266 1 97.06 12 GLN B C 1
ATOM 1625 O O . GLN B 1 12 ? 7.426 12.352 -12.43 1 97.06 12 GLN B O 1
ATOM 1630 N N . ARG B 1 13 ? 9.578 12.18 -12.953 1 96.38 13 ARG B N 1
ATOM 1631 C CA . ARG B 1 13 ? 9.484 13.188 -14.008 1 96.38 13 ARG B CA 1
ATOM 1632 C C . ARG B 1 13 ? 8.547 12.734 -15.117 1 96.38 13 ARG B C 1
ATOM 1634 O O . ARG B 1 13 ? 7.746 13.531 -15.625 1 96.38 13 ARG B O 1
ATOM 1641 N N . LYS B 1 14 ? 8.609 11.461 -15.461 1 96 14 LYS B N 1
ATOM 1642 C CA . LYS B 1 14 ? 7.773 10.922 -16.531 1 96 14 LYS B CA 1
ATOM 1643 C C . LYS B 1 14 ? 6.293 10.992 -16.156 1 96 14 LYS B C 1
ATOM 1645 O O . LYS B 1 14 ? 5.438 11.156 -17.031 1 96 14 LYS B O 1
ATOM 1650 N N . GLU B 1 15 ? 6.023 10.891 -14.836 1 94.94 15 GLU B N 1
ATOM 1651 C CA . GLU B 1 15 ? 4.625 10.844 -14.422 1 94.94 15 GLU B CA 1
ATOM 1652 C C . GLU B 1 15 ? 4.23 12.117 -13.68 1 94.94 15 GLU B C 1
ATOM 1654 O O . GLU B 1 15 ? 3.201 12.156 -13.008 1 94.94 15 GLU B O 1
ATOM 1659 N N . SER B 1 16 ? 4.953 13.156 -13.859 1 91.5 16 SER B N 1
ATOM 1660 C CA . SER B 1 16 ? 4.824 14.352 -13.039 1 91.5 16 SER B CA 1
ATOM 1661 C C . SER B 1 16 ? 3.479 15.031 -13.266 1 91.5 16 SER B C 1
ATOM 1663 O O . SER B 1 16 ? 2.994 15.766 -12.398 1 91.5 16 SER B O 1
ATOM 1665 N N . LYS B 1 17 ? 2.803 14.742 -1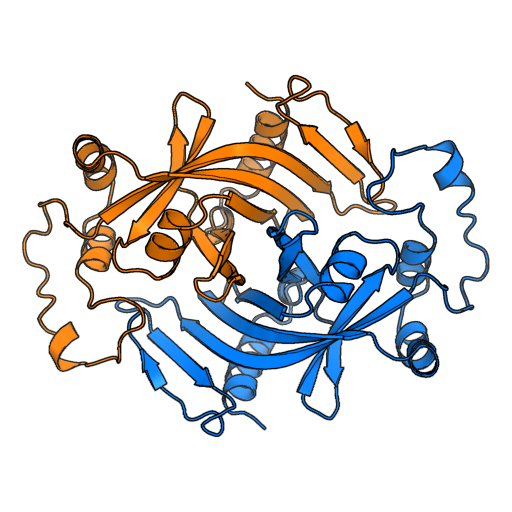4.359 1 91.44 17 LYS B N 1
ATOM 1666 C CA . LYS B 1 17 ? 1.553 15.422 -14.672 1 91.44 17 LYS B CA 1
ATOM 1667 C C . LYS B 1 17 ? 0.364 14.734 -14.008 1 91.44 17 LYS B C 1
ATOM 1669 O O . LYS B 1 17 ? -0.734 15.297 -13.961 1 91.44 17 LYS B O 1
ATOM 1674 N N . LEU B 1 18 ? 0.602 13.594 -13.484 1 90.44 18 LEU B N 1
ATOM 1675 C CA . LEU B 1 18 ? -0.464 12.867 -12.805 1 90.44 18 LEU B CA 1
ATOM 1676 C C . LEU B 1 18 ? -0.538 13.258 -11.328 1 90.44 18 LEU B C 1
ATOM 1678 O O . LEU B 1 18 ? 0.462 13.18 -10.609 1 90.44 18 LEU B O 1
ATOM 1682 N N . ASP B 1 19 ? -1.694 13.633 -10.875 1 85.25 19 ASP B N 1
ATOM 1683 C CA . ASP B 1 19 ? -1.882 13.953 -9.461 1 85.25 19 ASP B CA 1
ATOM 1684 C C . ASP B 1 19 ? -1.51 12.766 -8.578 1 85.25 19 ASP B C 1
ATOM 1686 O O . ASP B 1 19 ? -0.935 12.945 -7.5 1 85.25 19 ASP B O 1
ATOM 1690 N N . SER B 1 20 ? -1.769 11.641 -9.109 1 90.31 20 SER B N 1
ATOM 1691 C CA . SER B 1 20 ? -1.587 10.43 -8.32 1 90.31 20 SER B CA 1
ATOM 1692 C C . SER B 1 20 ? -0.112 10.055 -8.219 1 90.31 20 SER B C 1
ATOM 1694 O O . SER B 1 20 ? 0.248 9.125 -7.484 1 90.31 20 SER B O 1
ATOM 1696 N N . SER B 1 21 ? 0.755 10.812 -8.906 1 95.19 21 SER B N 1
ATOM 1697 C CA . SER B 1 21 ? 2.168 10.445 -8.938 1 95.19 21 SER B CA 1
ATOM 1698 C C . SER B 1 21 ? 2.83 10.688 -7.586 1 95.19 21 SER B C 1
ATOM 1700 O O . SER B 1 21 ? 3.936 10.203 -7.336 1 95.19 21 SER B O 1
ATOM 1702 N N . ARG B 1 22 ? 2.156 11.383 -6.676 1 96.94 22 ARG B N 1
ATOM 1703 C CA . ARG B 1 22 ? 2.727 11.664 -5.363 1 96.94 22 ARG B CA 1
ATOM 1704 C C . ARG B 1 22 ? 2.115 10.773 -4.293 1 96.94 22 ARG B C 1
ATOM 1706 O O . ARG B 1 22 ? 2.523 10.82 -3.129 1 96.94 22 ARG B O 1
ATOM 1713 N N . TRP B 1 23 ? 1.129 9.977 -4.641 1 97.94 23 TRP B N 1
ATOM 1714 C CA . TRP B 1 23 ? 0.477 9.094 -3.682 1 97.94 23 TRP B CA 1
ATOM 1715 C C . TRP B 1 23 ? 1.25 7.785 -3.537 1 97.94 23 TRP B C 1
ATOM 1717 O O . TRP B 1 23 ? 1.597 7.145 -4.535 1 97.94 23 TRP B O 1
ATOM 1727 N N . LEU B 1 24 ? 1.584 7.457 -2.363 1 98.69 24 LEU B N 1
ATOM 1728 C CA . LEU B 1 24 ? 2.287 6.215 -2.053 1 98.69 24 LEU B CA 1
ATOM 1729 C C . LEU B 1 24 ? 1.655 5.52 -0.852 1 98.69 24 LEU B C 1
ATOM 1731 O O . LEU B 1 24 ? 0.86 6.121 -0.126 1 98.69 24 LEU B O 1
ATOM 1735 N N . GLN B 1 25 ? 1.851 4.234 -0.708 1 98.94 25 GLN B N 1
ATOM 1736 C CA . GLN B 1 25 ? 1.247 3.453 0.367 1 98.94 25 GLN B CA 1
ATOM 1737 C C . GLN B 1 25 ? 2.252 3.182 1.481 1 98.94 25 GLN B C 1
ATOM 1739 O O . GLN B 1 25 ? 3.32 2.615 1.238 1 98.94 25 GLN B O 1
ATOM 1744 N N . LEU B 1 26 ? 1.913 3.6 2.67 1 98.94 26 LEU B N 1
ATOM 1745 C CA . LEU B 1 26 ? 2.734 3.461 3.867 1 98.94 26 LEU B CA 1
ATOM 1746 C C . LEU B 1 26 ? 2.232 2.318 4.742 1 98.94 26 LEU B C 1
ATOM 1748 O O . LEU B 1 26 ? 1.091 2.34 5.207 1 98.94 26 LEU B O 1
ATOM 1752 N N . ALA B 1 27 ? 3.092 1.353 4.965 1 98.94 27 ALA B N 1
ATOM 1753 C CA . ALA B 1 27 ? 2.783 0.256 5.879 1 98.94 27 ALA B CA 1
ATOM 1754 C C . ALA B 1 27 ? 3.445 0.469 7.238 1 98.94 27 ALA B C 1
ATOM 1756 O O . ALA B 1 27 ? 4.605 0.878 7.312 1 98.94 27 ALA B O 1
ATOM 1757 N N . THR B 1 28 ? 2.75 0.243 8.297 1 98.94 28 THR B N 1
ATOM 1758 C CA . THR B 1 28 ? 3.191 0.302 9.688 1 98.94 28 THR B CA 1
ATOM 1759 C C . THR B 1 28 ? 2.709 -0.922 10.461 1 98.94 28 THR B C 1
ATOM 1761 O O . THR B 1 28 ? 2.014 -1.777 9.906 1 98.94 28 THR B O 1
ATOM 1764 N N . ILE B 1 29 ? 3.174 -1.038 11.672 1 98.69 29 ILE B N 1
ATOM 1765 C CA . ILE B 1 29 ? 2.648 -2.043 12.586 1 98.69 29 ILE B CA 1
ATOM 1766 C C . ILE B 1 29 ? 1.576 -1.42 13.477 1 98.69 29 ILE B C 1
ATOM 1768 O O . ILE B 1 29 ? 1.829 -0.427 14.164 1 98.69 29 ILE B O 1
ATOM 1772 N N . GLY B 1 30 ? 0.396 -1.972 13.398 1 98.06 30 GLY B N 1
ATOM 1773 C CA . GLY B 1 30 ? -0.694 -1.497 14.234 1 98.06 30 GLY B CA 1
ATOM 1774 C C . GLY B 1 30 ? -0.458 -1.735 15.711 1 98.06 30 GLY B C 1
ATOM 1775 O O . GLY B 1 30 ? 0.409 -2.527 16.094 1 98.06 30 GLY B O 1
ATOM 1776 N N . ILE B 1 31 ? -1.226 -1.07 16.516 1 96.38 31 ILE B N 1
ATOM 1777 C CA . ILE B 1 31 ? -1.135 -1.233 17.953 1 96.38 31 ILE B CA 1
ATOM 1778 C C . ILE B 1 31 ? -1.421 -2.686 18.328 1 96.38 31 ILE B C 1
ATOM 1780 O O . ILE B 1 31 ? -0.926 -3.18 19.344 1 96.38 31 ILE B O 1
ATOM 1784 N N . ASP B 1 32 ? -2.117 -3.402 17.516 1 96.06 32 ASP B N 1
ATOM 1785 C CA . ASP B 1 32 ? -2.453 -4.809 17.734 1 96.06 32 ASP B CA 1
ATOM 1786 C C . ASP B 1 32 ? -1.383 -5.719 17.141 1 96.06 32 ASP B C 1
ATOM 1788 O O . ASP B 1 32 ? -1.584 -6.934 17.031 1 96.06 32 ASP B O 1
ATOM 1792 N N . ASN B 1 33 ? -0.305 -5.141 16.594 1 96.31 33 ASN B N 1
ATOM 1793 C CA . ASN B 1 33 ? 0.84 -5.855 16.047 1 96.31 33 ASN B CA 1
ATOM 1794 C C . ASN B 1 33 ? 0.517 -6.461 14.68 1 96.31 33 ASN B C 1
ATOM 1796 O O . ASN B 1 33 ? 1.206 -7.375 14.219 1 96.31 33 ASN B O 1
ATOM 1800 N N . ASN B 1 34 ? -0.576 -6.023 14.102 1 98.06 34 ASN B N 1
ATOM 1801 C CA . ASN B 1 34 ? -0.929 -6.438 12.75 1 98.06 34 ASN B CA 1
ATOM 1802 C C . ASN B 1 34 ? -0.565 -5.371 11.719 1 98.06 34 ASN B C 1
ATOM 1804 O O . ASN B 1 34 ? -0.325 -4.215 12.078 1 98.06 34 ASN B O 1
ATOM 1808 N N . PRO B 1 35 ? -0.45 -5.746 10.469 1 98.81 35 PRO B N 1
ATOM 1809 C CA . PRO B 1 35 ? -0.031 -4.754 9.477 1 98.81 35 PRO B CA 1
ATOM 1810 C C . PRO B 1 35 ? -1.104 -3.705 9.203 1 98.81 35 PRO B C 1
ATOM 1812 O O . PRO B 1 35 ? -2.299 -4 9.289 1 98.81 35 PRO B O 1
ATOM 1815 N N . ARG B 1 36 ? -0.734 -2.52 8.977 1 98.88 36 ARG B N 1
ATOM 1816 C CA . ARG B 1 36 ? -1.552 -1.415 8.484 1 98.88 36 ARG B CA 1
ATOM 1817 C C . ARG B 1 36 ? -0.966 -0.83 7.199 1 98.88 36 ARG B C 1
ATOM 1819 O O . ARG B 1 36 ? 0.254 -0.792 7.031 1 98.88 36 ARG B O 1
ATOM 1826 N N . VAL B 1 37 ? -1.804 -0.368 6.348 1 98.94 37 VAL B N 1
ATOM 1827 C CA . VAL B 1 37 ? -1.312 0.281 5.137 1 98.94 37 VAL B CA 1
ATOM 1828 C C . VAL B 1 37 ? -2.32 1.326 4.664 1 98.94 37 VAL B C 1
ATOM 1830 O O . VAL B 1 37 ? -3.531 1.095 4.711 1 98.94 37 VAL B O 1
ATOM 1833 N N . ARG B 1 38 ? -1.825 2.49 4.27 1 98.88 38 ARG B N 1
ATOM 1834 C CA . ARG B 1 38 ? -2.676 3.559 3.756 1 98.88 38 ARG B CA 1
ATOM 1835 C C . ARG B 1 38 ? -1.899 4.473 2.816 1 98.88 38 ARG B C 1
ATOM 1837 O O . ARG B 1 38 ? -0.668 4.523 2.867 1 98.88 38 ARG B O 1
ATOM 1844 N N . THR B 1 39 ? -2.672 5.164 2.047 1 98.56 39 THR B N 1
ATOM 1845 C CA . THR B 1 39 ? -2.082 6.137 1.131 1 98.56 39 THR B CA 1
ATOM 1846 C C . THR B 1 39 ? -1.65 7.395 1.88 1 98.56 39 THR B C 1
ATOM 1848 O O . THR B 1 39 ? -2.365 7.875 2.762 1 98.56 39 THR B O 1
ATOM 1851 N N . VAL B 1 40 ? -0.511 7.863 1.554 1 98.31 40 VAL B N 1
ATOM 1852 C CA . VAL B 1 40 ? -0.01 9.156 2.014 1 98.31 40 VAL B CA 1
ATOM 1853 C C . VAL B 1 40 ? 0.56 9.938 0.834 1 98.31 40 VAL B C 1
ATOM 1855 O O . VAL B 1 40 ? 0.625 9.43 -0.286 1 98.31 40 VAL B O 1
ATOM 1858 N N . VAL B 1 41 ? 0.883 11.219 1.077 1 97.31 41 VAL B N 1
ATOM 1859 C CA . VAL B 1 41 ? 1.341 12.102 0.006 1 97.31 41 VAL B CA 1
ATOM 1860 C C . VAL B 1 41 ? 2.826 12.406 0.185 1 97.31 41 VAL B C 1
ATOM 1862 O O . VAL B 1 41 ? 3.256 12.82 1.263 1 97.31 41 VA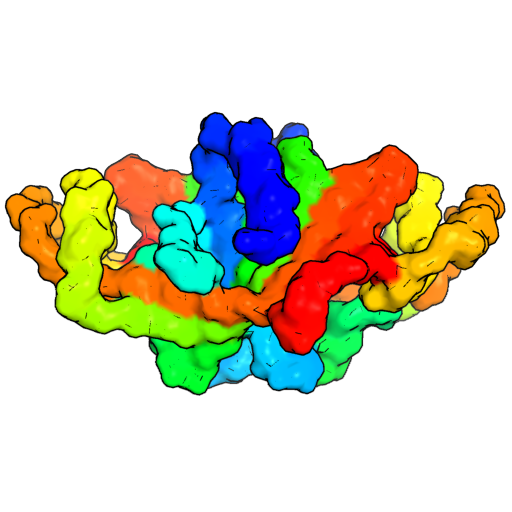L B O 1
ATOM 1865 N N . PHE B 1 42 ? 3.57 12.117 -0.853 1 98.19 42 PHE B N 1
ATOM 1866 C CA . PHE B 1 42 ? 4.973 12.516 -0.884 1 98.19 42 PHE B CA 1
ATOM 1867 C C . PHE B 1 42 ? 5.105 14.039 -0.894 1 98.19 42 PHE B C 1
ATOM 1869 O O . PHE B 1 42 ? 4.566 14.703 -1.777 1 98.19 42 PHE B O 1
ATOM 1876 N N . ARG B 1 43 ? 5.906 14.578 0.017 1 97.44 43 ARG B N 1
ATOM 1877 C CA . ARG B 1 43 ? 6.008 16.031 0.125 1 97.44 43 ARG B CA 1
ATOM 1878 C C . ARG B 1 43 ? 7.402 16.516 -0.271 1 97.44 43 ARG B C 1
ATOM 1880 O O . ARG B 1 43 ? 7.609 17.703 -0.491 1 97.44 43 ARG B O 1
ATOM 1887 N N . GLY B 1 44 ? 8.359 15.531 -0.313 1 96.69 44 GLY B N 1
ATOM 1888 C CA . GLY B 1 44 ? 9.711 15.898 -0.707 1 96.69 44 GLY B CA 1
ATOM 1889 C C . GLY B 1 44 ? 10.781 15.156 0.076 1 96.69 44 GLY B C 1
ATOM 1890 O O . GLY B 1 44 ? 10.5 14.164 0.745 1 96.69 44 GLY B O 1
ATOM 1891 N N . TRP B 1 45 ? 12 15.578 -0.151 1 97.06 45 TRP B N 1
ATOM 1892 C CA . TRP B 1 45 ? 13.172 15.039 0.531 1 97.06 45 TRP B CA 1
ATOM 1893 C C . TRP B 1 45 ? 13.797 16.094 1.44 1 97.06 45 TRP B C 1
ATOM 1895 O O . TRP B 1 45 ? 13.898 17.266 1.073 1 97.06 45 TRP B O 1
ATOM 1905 N N . SER B 1 46 ? 14.227 15.664 2.6 1 95.19 46 SER B N 1
ATOM 1906 C CA . SER B 1 46 ? 15.062 16.531 3.422 1 95.19 46 SER B CA 1
ATOM 1907 C C . SER B 1 46 ? 16.469 16.656 2.832 1 95.19 46 SER B C 1
ATOM 1909 O O . SER B 1 46 ? 16.797 16.016 1.837 1 95.19 46 SER B O 1
ATOM 1911 N N . LYS B 1 47 ? 17.312 17.484 3.484 1 91.44 47 LYS B N 1
ATOM 1912 C CA . LYS B 1 47 ? 18.688 17.656 3.047 1 91.44 47 LYS B CA 1
ATOM 1913 C C . LYS B 1 47 ? 19.484 16.359 3.174 1 91.44 47 LYS B C 1
ATOM 1915 O O . LYS B 1 47 ? 20.391 16.109 2.387 1 91.44 47 LYS B O 1
ATOM 1920 N N . SER B 1 48 ? 19.125 15.477 4.121 1 92.38 48 SER B N 1
ATOM 1921 C CA . SER B 1 48 ? 19.797 14.211 4.344 1 92.38 48 SER B CA 1
ATOM 1922 C C . SER B 1 48 ? 19.109 13.07 3.611 1 92.38 48 SER B C 1
ATOM 1924 O O . SER B 1 48 ? 19.312 11.898 3.939 1 92.38 48 SER B O 1
ATOM 1926 N N . TYR B 1 49 ? 18.141 13.359 2.678 1 93.62 49 TYR B N 1
ATOM 1927 C CA . TYR B 1 49 ? 17.453 12.422 1.8 1 93.62 49 TYR B CA 1
ATOM 1928 C C . TYR B 1 49 ? 16.5 11.539 2.59 1 93.62 49 TYR B C 1
ATOM 1930 O O . TYR B 1 49 ? 16.375 10.336 2.32 1 93.62 49 TYR B O 1
ATOM 1938 N N . GLU B 1 50 ? 15.922 12.102 3.602 1 97.44 50 GLU B N 1
ATOM 1939 C CA . GLU B 1 50 ? 14.766 11.484 4.238 1 97.44 50 GLU B CA 1
ATOM 1940 C C . GLU B 1 50 ? 13.477 11.867 3.523 1 97.44 50 GLU B C 1
ATOM 1942 O O . GLU B 1 50 ? 13.297 13.016 3.117 1 97.44 50 GLU B O 1
ATOM 1947 N N . MET B 1 51 ? 12.664 10.93 3.34 1 98.5 51 MET B N 1
ATOM 1948 C CA . MET B 1 51 ? 11.367 11.195 2.729 1 98.5 51 MET B CA 1
ATOM 1949 C C . MET B 1 51 ? 10.453 11.945 3.697 1 98.5 51 MET B C 1
ATOM 1951 O O . MET B 1 51 ? 10.359 11.586 4.871 1 98.5 51 MET B O 1
ATOM 1955 N N . GLU B 1 52 ? 9.727 12.961 3.195 1 98.5 52 GLU B N 1
ATOM 1956 C CA . GLU B 1 52 ? 8.867 13.758 4.059 1 98.5 52 GLU B CA 1
ATOM 1957 C C . GLU B 1 52 ? 7.395 13.547 3.719 1 98.5 52 GLU B C 1
ATOM 1959 O O . GLU B 1 52 ? 7.004 13.609 2.551 1 98.5 52 GLU B O 1
ATOM 1964 N N . ILE B 1 53 ? 6.594 13.32 4.758 1 98.38 53 ILE B N 1
ATOM 1965 C CA . ILE B 1 53 ? 5.145 13.148 4.719 1 98.38 53 ILE B CA 1
ATOM 1966 C C . ILE B 1 53 ? 4.496 14 5.805 1 98.38 53 ILE B C 1
ATOM 1968 O O . ILE B 1 53 ? 4.98 14.055 6.938 1 98.38 53 ILE B O 1
ATOM 1972 N N . TYR B 1 54 ? 3.484 14.68 5.461 1 98.12 54 TYR B N 1
ATOM 1973 C CA . TYR B 1 54 ? 2.721 15.367 6.492 1 98.12 54 TYR B CA 1
ATOM 1974 C C . TYR B 1 54 ? 1.696 14.438 7.129 1 98.12 54 TYR B C 1
ATOM 1976 O O . TYR B 1 54 ? 1.09 13.609 6.445 1 98.12 54 TYR B O 1
ATOM 1984 N N . THR B 1 55 ? 1.514 14.594 8.43 1 97.5 55 THR B N 1
ATOM 1985 C CA . THR B 1 55 ? 0.569 13.703 9.094 1 97.5 55 THR B CA 1
ATOM 1986 C C . THR B 1 55 ? -0.094 14.406 10.273 1 97.5 55 THR B C 1
ATOM 1988 O O . THR B 1 55 ? 0.403 15.43 10.75 1 97.5 55 THR B O 1
ATOM 1991 N N . ASP B 1 56 ? -1.246 13.969 10.648 1 96.75 56 ASP B N 1
ATOM 1992 C CA . ASP B 1 56 ? -2.033 14.43 11.789 1 96.75 56 ASP B CA 1
ATOM 1993 C C . ASP B 1 56 ? -1.632 13.688 13.062 1 96.75 56 ASP B C 1
ATOM 1995 O O . ASP B 1 56 ? -1.687 12.453 13.117 1 96.75 56 ASP B O 1
ATOM 1999 N N . LYS B 1 57 ? -1.271 14.406 14.055 1 96.94 57 LYS B N 1
ATOM 2000 C CA . LYS B 1 57 ? -0.799 13.828 15.305 1 96.94 57 LYS B CA 1
ATOM 2001 C C . LYS B 1 57 ? -1.894 13 15.977 1 96.94 57 LYS B C 1
ATOM 2003 O O . LYS B 1 57 ? -1.613 12.195 16.859 1 96.94 57 LYS B O 1
ATOM 2008 N N . ARG B 1 58 ? -3.143 13.219 15.602 1 96.75 58 ARG B N 1
ATOM 2009 C CA . ARG B 1 58 ? -4.27 12.516 16.203 1 96.75 58 ARG B CA 1
ATOM 2010 C C . ARG B 1 58 ? -4.551 11.203 15.477 1 96.75 58 ARG B C 1
ATOM 2012 O O . ARG B 1 58 ? -5.348 10.383 15.938 1 96.75 58 ARG B O 1
ATOM 2019 N N . SER B 1 59 ? -3.891 10.953 14.344 1 97 59 SER B N 1
ATOM 2020 C CA . SER B 1 59 ? -4.172 9.797 13.5 1 97 59 SER B CA 1
ATOM 2021 C C . SER B 1 59 ? -3.646 8.508 14.133 1 97 59 SER B C 1
ATOM 2023 O O . SER B 1 59 ? -2.725 8.547 14.953 1 97 59 SER B O 1
ATOM 2025 N N . GLN B 1 60 ? -4.125 7.402 13.703 1 97.06 60 GLN B N 1
ATOM 2026 C CA . GLN B 1 60 ? -3.676 6.094 14.164 1 97.06 60 GLN B CA 1
ATOM 2027 C C . GLN B 1 60 ? -2.213 5.852 13.805 1 97.06 60 GLN B C 1
ATOM 2029 O O . GLN B 1 60 ? -1.452 5.297 14.602 1 97.06 60 GLN B O 1
ATOM 2034 N N . LYS B 1 61 ? -1.84 6.297 12.555 1 98.12 61 LYS B N 1
ATOM 2035 C CA . LYS B 1 61 ? -0.471 6.023 12.125 1 98.12 61 LYS B CA 1
ATOM 2036 C C . LYS B 1 61 ? 0.538 6.738 13.023 1 98.12 61 LYS B C 1
ATOM 2038 O O . LYS B 1 61 ? 1.623 6.215 13.281 1 98.12 61 LYS B O 1
ATOM 2043 N N . TYR B 1 62 ? 0.207 7.906 13.477 1 97.75 62 TYR B N 1
ATOM 2044 C CA . TYR B 1 62 ? 1.093 8.633 14.383 1 97.75 62 TYR B CA 1
ATOM 2045 C C . TYR B 1 62 ? 1.354 7.828 15.648 1 97.75 62 TYR B C 1
ATOM 2047 O O . TYR B 1 62 ? 2.504 7.676 16.062 1 97.75 62 TYR B O 1
ATOM 2055 N N . HIS B 1 63 ? 0.332 7.266 16.203 1 97.31 63 HIS B N 1
ATOM 2056 C CA . HIS B 1 63 ? 0.449 6.473 17.422 1 97.31 63 HIS B CA 1
ATOM 2057 C C . HIS B 1 63 ? 1.218 5.18 17.172 1 97.31 63 HIS B C 1
ATOM 2059 O O . HIS B 1 63 ? 2.061 4.785 17.984 1 97.31 63 HIS B O 1
ATOM 2065 N N . GLU B 1 64 ? 0.891 4.559 16.078 1 98.06 64 GLU B N 1
ATOM 2066 C CA . GLU B 1 64 ? 1.591 3.34 15.688 1 98.06 64 GLU B CA 1
ATOM 2067 C C . GLU B 1 64 ? 3.098 3.572 15.609 1 98.06 64 GLU B C 1
ATOM 2069 O O . GLU B 1 64 ? 3.881 2.779 16.125 1 98.06 64 GLU B O 1
ATOM 2074 N N . LEU B 1 65 ? 3.469 4.672 14.969 1 98.06 65 LEU B N 1
ATOM 2075 C CA . LEU B 1 65 ? 4.867 4.965 14.68 1 98.06 65 LEU B CA 1
ATOM 2076 C C . LEU B 1 65 ? 5.625 5.32 15.953 1 98.06 65 LEU B C 1
ATOM 2078 O O . LEU B 1 65 ? 6.848 5.152 16.016 1 98.06 65 LEU B O 1
ATOM 2082 N N . ASN B 1 66 ? 4.91 5.797 16.953 1 96.62 66 ASN B N 1
ATOM 2083 C CA . ASN B 1 66 ? 5.523 6.059 18.25 1 96.62 66 ASN B CA 1
ATOM 2084 C C . ASN B 1 66 ? 5.898 4.766 18.969 1 96.62 66 ASN B C 1
ATOM 2086 O O . ASN B 1 66 ? 6.816 4.75 19.797 1 96.62 66 ASN B O 1
ATOM 2090 N N . LEU B 1 67 ? 5.277 3.66 18.656 1 96.88 67 LEU B N 1
ATOM 2091 C CA . LEU B 1 67 ? 5.523 2.363 19.281 1 96.88 67 LEU B CA 1
ATOM 2092 C C . LEU B 1 67 ? 6.531 1.558 18.469 1 96.88 67 LEU B C 1
ATOM 2094 O O . LEU B 1 67 ? 7.414 0.907 19.031 1 96.88 67 LEU B O 1
ATOM 2098 N N . ASN B 1 68 ? 6.391 1.516 17.234 1 97.88 68 ASN B N 1
ATOM 2099 C CA . ASN B 1 68 ? 7.273 0.898 16.25 1 97.88 68 ASN B CA 1
ATOM 2100 C C . ASN B 1 68 ? 7.484 1.804 15.047 1 97.88 68 ASN B C 1
ATOM 2102 O O . ASN B 1 68 ? 6.574 1.99 14.242 1 97.88 68 ASN B O 1
ATOM 2106 N N . ASN B 1 69 ? 8.672 2.318 14.914 1 98.69 69 ASN B N 1
ATOM 2107 C CA . ASN B 1 69 ? 8.875 3.342 13.891 1 98.69 69 ASN B CA 1
ATOM 2108 C C . ASN B 1 69 ? 9.383 2.738 12.586 1 98.69 69 ASN B C 1
ATOM 2110 O O . ASN B 1 69 ? 9.805 3.465 11.68 1 98.69 69 ASN B O 1
ATOM 2114 N N . ASN B 1 70 ? 9.469 1.354 12.508 1 98.81 70 ASN B N 1
ATOM 2115 C CA . ASN B 1 70 ? 9.789 0.711 11.234 1 98.81 70 ASN B CA 1
ATOM 2116 C C . ASN B 1 70 ? 8.641 0.852 10.234 1 98.81 70 ASN B C 1
ATOM 2118 O O . ASN B 1 70 ? 7.477 0.694 10.602 1 98.81 70 ASN B O 1
ATOM 2122 N N . VAL B 1 71 ? 9 1.176 9.008 1 98.94 71 VAL B N 1
ATOM 2123 C CA . VAL B 1 71 ? 7.98 1.337 7.977 1 98.94 71 VAL B CA 1
ATOM 2124 C C . VAL B 1 71 ? 8.461 0.692 6.676 1 98.94 71 VAL B C 1
ATOM 2126 O O . VAL B 1 71 ? 9.648 0.439 6.5 1 98.94 71 VAL B O 1
ATOM 2129 N N . GLU B 1 72 ? 7.598 0.389 5.82 1 98.94 72 GLU B N 1
ATOM 2130 C CA . GLU B 1 72 ? 7.852 0.16 4.402 1 98.94 72 GLU B CA 1
ATOM 2131 C C . GLU B 1 72 ? 6.848 0.91 3.529 1 98.94 72 GLU B C 1
ATOM 2133 O O . GLU B 1 72 ? 5.676 1.028 3.889 1 98.94 72 GLU B O 1
ATOM 2138 N N . ILE B 1 73 ? 7.324 1.422 2.447 1 98.94 73 ILE B N 1
ATOM 2139 C CA . ILE B 1 73 ? 6.535 2.197 1.494 1 98.94 73 ILE B CA 1
ATOM 2140 C C . ILE B 1 73 ? 6.504 1.479 0.146 1 98.94 73 ILE B C 1
ATOM 2142 O O . ILE B 1 73 ? 7.527 0.96 -0.311 1 98.94 73 ILE B O 1
ATOM 2146 N N . CYS B 1 74 ? 5.402 1.39 -0.404 1 98.94 74 CYS B N 1
ATOM 2147 C CA . CYS B 1 74 ? 5.242 0.971 -1.792 1 98.94 74 CYS B CA 1
ATOM 2148 C C . CYS B 1 74 ? 4.793 2.137 -2.666 1 98.94 74 CYS B C 1
ATOM 2150 O O . CYS B 1 74 ? 3.723 2.707 -2.445 1 98.94 74 CYS B O 1
ATOM 2152 N N . TRP B 1 75 ? 5.574 2.535 -3.576 1 98.81 75 TRP B N 1
ATOM 2153 C CA . TRP B 1 75 ? 5.305 3.625 -4.512 1 98.81 75 TRP B CA 1
ATOM 2154 C C . TRP B 1 75 ? 5.234 3.107 -5.941 1 98.81 75 TRP B C 1
ATOM 2156 O O . TRP B 1 75 ? 6.266 2.861 -6.57 1 98.81 75 TRP B O 1
ATOM 2166 N N . LEU B 1 76 ? 3.99 2.998 -6.5 1 98.06 76 LEU B N 1
ATOM 2167 C CA . LEU B 1 76 ? 3.766 2.436 -7.824 1 98.06 76 LEU B CA 1
ATOM 2168 C C . LEU B 1 76 ? 3.494 3.537 -8.844 1 98.06 76 LEU B C 1
ATOM 2170 O O . LEU B 1 76 ? 2.568 4.336 -8.672 1 98.06 76 LEU B O 1
ATOM 2174 N N . PHE B 1 77 ? 4.324 3.588 -9.859 1 97.06 77 PHE B N 1
ATOM 2175 C CA . PHE B 1 77 ? 4.109 4.426 -11.031 1 97.06 77 PHE B CA 1
ATOM 2176 C C . PHE B 1 77 ? 3.463 3.631 -12.156 1 97.06 77 PHE B C 1
ATOM 2178 O O . PHE B 1 77 ? 4.16 3.004 -12.961 1 97.06 77 PHE B O 1
ATOM 2185 N N . SER B 1 78 ? 2.139 3.729 -12.203 1 94.38 78 SER B N 1
ATOM 2186 C CA . SER B 1 78 ? 1.354 2.775 -12.977 1 94.38 78 SER B CA 1
ATOM 2187 C C . SER B 1 78 ? 1.585 2.959 -14.477 1 94.38 78 SER B C 1
ATOM 2189 O O . SER B 1 78 ? 1.602 1.984 -15.234 1 94.38 78 SER B O 1
ATOM 2191 N N . ARG B 1 79 ? 1.707 4.172 -14.945 1 93.19 79 ARG B N 1
ATOM 2192 C CA . ARG B 1 79 ? 1.929 4.398 -16.375 1 93.19 79 ARG B CA 1
ATOM 2193 C C . ARG B 1 79 ? 3.305 3.898 -16.797 1 93.19 79 ARG B C 1
ATOM 2195 O O . ARG B 1 79 ? 3.449 3.291 -17.859 1 93.19 79 ARG B O 1
ATOM 2202 N N . SER B 1 80 ? 4.277 4.164 -15.977 1 95.31 80 SER B N 1
ATOM 2203 C CA . SER B 1 80 ? 5.645 3.74 -16.266 1 95.31 80 SER B CA 1
ATOM 2204 C C . SER B 1 80 ? 5.844 2.264 -15.938 1 95.31 80 SER B C 1
ATOM 2206 O O . SER B 1 80 ? 6.891 1.691 -16.25 1 95.31 80 SER B O 1
ATOM 2208 N N . LYS B 1 81 ? 4.867 1.664 -15.273 1 95.44 81 LYS B N 1
ATOM 2209 C CA . LYS B 1 81 ? 4.941 0.277 -14.82 1 95.44 81 LYS B CA 1
ATOM 2210 C C . LYS B 1 81 ? 6.207 0.031 -14.008 1 95.44 81 LYS B C 1
ATOM 2212 O O . LYS B 1 81 ? 6.945 -0.918 -14.273 1 95.44 81 LYS B O 1
ATOM 2217 N N . CYS B 1 82 ? 6.41 0.856 -13.031 1 97.69 82 CYS B N 1
ATOM 2218 C CA . CYS B 1 82 ? 7.582 0.828 -12.164 1 97.69 82 CYS B CA 1
ATOM 2219 C C . CYS B 1 82 ? 7.176 0.97 -10.695 1 97.69 82 CYS B C 1
ATOM 2221 O O . CYS B 1 82 ? 6.465 1.909 -10.336 1 97.69 82 CYS B O 1
ATOM 2223 N N . GLN B 1 83 ? 7.625 0.067 -9.922 1 98.56 83 GLN B N 1
ATOM 2224 C CA . GLN B 1 83 ? 7.375 0.103 -8.484 1 98.56 83 GLN B CA 1
ATOM 2225 C C . GLN B 1 83 ? 8.672 0.312 -7.703 1 98.56 83 GLN B C 1
ATOM 2227 O O . GLN B 1 83 ? 9.68 -0.329 -7.988 1 98.56 83 GLN B O 1
ATOM 2232 N N . PHE B 1 84 ? 8.625 1.197 -6.703 1 98.88 84 PHE B N 1
ATOM 2233 C CA . PHE B 1 84 ? 9.648 1.285 -5.672 1 98.88 84 PHE B CA 1
ATOM 2234 C C . PHE B 1 84 ? 9.094 0.873 -4.316 1 98.88 84 PHE B C 1
ATOM 2236 O O . PHE B 1 84 ? 7.973 1.239 -3.963 1 98.88 84 PHE B O 1
ATOM 2243 N N . ARG B 1 85 ? 9.867 0.109 -3.604 1 98.94 85 ARG B N 1
ATOM 2244 C CA . ARG B 1 85 ? 9.586 -0.148 -2.193 1 98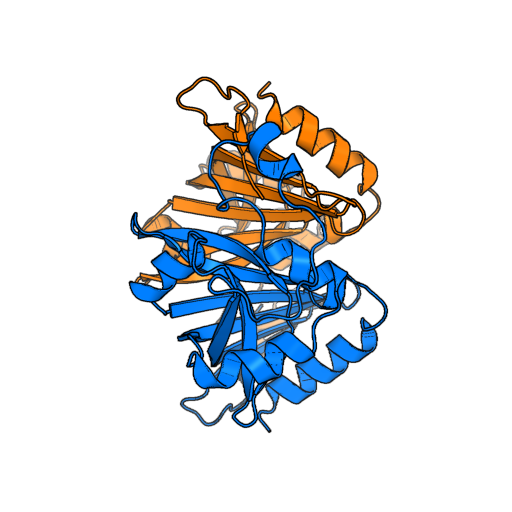.94 85 ARG B CA 1
ATOM 2245 C C . ARG B 1 85 ? 10.734 0.333 -1.312 1 98.94 85 ARG B C 1
ATOM 2247 O O . ARG B 1 85 ? 11.906 0.121 -1.64 1 98.94 85 ARG B O 1
ATOM 2254 N N . PHE B 1 86 ? 10.406 1.021 -0.299 1 98.94 86 PHE B N 1
ATOM 2255 C CA . PHE B 1 86 ? 11.375 1.604 0.616 1 98.94 86 PHE B CA 1
ATOM 2256 C C . PHE B 1 86 ? 11.172 1.076 2.031 1 98.94 86 PHE B C 1
ATOM 2258 O O . PHE B 1 86 ? 10.07 1.155 2.576 1 98.94 86 PHE B O 1
ATOM 2265 N N . ARG B 1 87 ? 12.227 0.536 2.559 1 98.81 87 ARG B N 1
ATOM 2266 C CA . ARG B 1 87 ? 12.227 0.238 3.988 1 98.81 87 ARG B CA 1
ATOM 2267 C C . ARG B 1 87 ? 13.039 1.273 4.758 1 98.81 87 ARG B C 1
ATOM 2269 O O . ARG B 1 87 ? 14.039 1.794 4.25 1 98.81 87 ARG B O 1
ATOM 2276 N N . GLY B 1 88 ? 12.531 1.527 5.93 1 98.69 88 GLY B N 1
ATOM 2277 C CA . GLY B 1 88 ? 13.266 2.453 6.777 1 98.69 88 GLY B CA 1
ATOM 2278 C C . GLY B 1 88 ? 12.609 2.684 8.125 1 98.69 88 GLY B C 1
ATOM 2279 O O . GLY B 1 88 ? 11.766 1.891 8.555 1 98.69 88 GLY B O 1
ATOM 2280 N N . THR B 1 89 ? 13.07 3.764 8.789 1 98.81 89 THR B N 1
ATOM 2281 C CA . THR B 1 89 ? 12.523 4.172 10.078 1 98.81 89 THR B CA 1
ATOM 2282 C C . THR B 1 89 ? 12.031 5.613 10.023 1 98.81 89 THR B C 1
ATOM 2284 O O . THR B 1 89 ? 12.609 6.449 9.32 1 98.81 89 THR B O 1
ATOM 2287 N N . SER B 1 90 ? 10.992 5.805 10.727 1 98.62 90 SER B N 1
ATOM 2288 C CA . SER B 1 90 ? 10.383 7.133 10.719 1 98.62 90 SER B CA 1
ATOM 2289 C C . SER B 1 90 ? 10.734 7.91 11.984 1 98.62 90 SER B C 1
ATOM 2291 O O . SER B 1 90 ? 10.93 7.32 13.047 1 98.62 90 SER B O 1
ATOM 2293 N N . THR B 1 91 ? 10.852 9.188 11.898 1 98 91 THR B N 1
ATOM 2294 C CA . THR B 1 91 ? 10.93 10.133 13 1 98 91 THR B CA 1
ATOM 2295 C C . THR B 1 91 ? 9.922 11.273 12.805 1 98 91 THR B C 1
ATOM 2297 O O . THR B 1 91 ? 9.555 11.594 11.68 1 98 91 THR B O 1
ATOM 2300 N N . ILE B 1 92 ? 9.484 11.805 13.922 1 96.75 92 ILE B N 1
ATOM 2301 C CA . ILE B 1 92 ? 8.602 12.969 13.891 1 96.75 92 ILE B CA 1
ATOM 2302 C C . ILE B 1 92 ? 9.422 14.25 13.992 1 96.75 92 ILE B C 1
ATOM 2304 O O . ILE B 1 92 ? 10.289 14.367 14.852 1 96.75 92 ILE B O 1
ATOM 2308 N N . GLU B 1 93 ? 9.172 15.125 13.117 1 94.19 93 GLU B N 1
ATOM 2309 C CA . GLU B 1 93 ? 9.859 16.406 13.094 1 94.19 93 GLU B CA 1
ATOM 2310 C C . GLU B 1 93 ? 9.648 17.172 14.406 1 94.19 93 GLU B C 1
ATOM 2312 O O . GLU B 1 93 ? 8.562 17.141 14.977 1 94.19 93 GLU B O 1
ATOM 2317 N N . LEU B 1 94 ? 10.68 17.859 14.82 1 92 94 LEU B N 1
ATOM 2318 C CA . LEU B 1 94 ? 10.547 18.719 16 1 92 94 LEU B CA 1
ATOM 2319 C C . LEU B 1 94 ? 9.562 19.859 15.742 1 92 94 LEU B C 1
ATOM 2321 O O . LEU B 1 94 ? 9.562 20.453 14.664 1 92 94 LEU B O 1
ATOM 2325 N N . ASP B 1 95 ? 8.805 20.219 16.734 1 91.94 95 ASP B N 1
ATOM 2326 C CA . ASP B 1 95 ? 7.734 21.188 16.609 1 91.94 95 ASP B CA 1
ATOM 2327 C C . ASP B 1 95 ? 8.258 22.531 16.078 1 91.94 95 ASP B C 1
ATOM 2329 O O . AS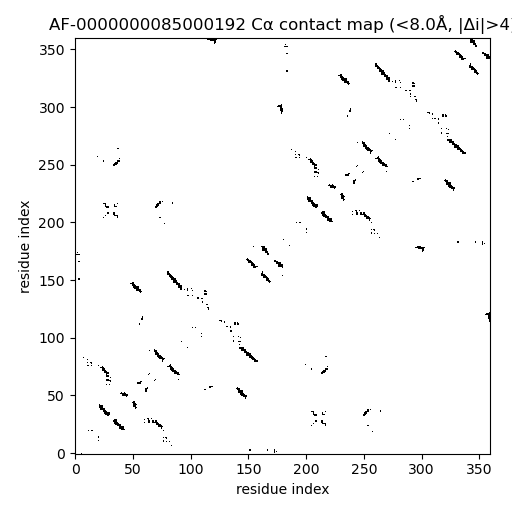P B 1 95 ? 7.594 23.188 15.281 1 91.94 95 ASP B O 1
ATOM 2333 N N . LYS B 1 96 ? 9.406 22.859 16.453 1 92.12 96 LYS B N 1
ATOM 2334 C CA . LYS B 1 96 ? 9.961 24.156 16.094 1 92.12 96 LYS B CA 1
ATOM 2335 C C . LYS B 1 96 ? 10.172 24.281 14.586 1 92.12 96 LYS B C 1
ATOM 2337 O O . LYS B 1 96 ? 10.234 25.375 14.047 1 92.12 96 LYS B O 1
ATOM 2342 N N . TYR B 1 97 ? 10.289 23.188 13.914 1 94.06 97 TYR B N 1
ATOM 2343 C CA . TYR B 1 97 ? 10.547 23.234 12.484 1 94.06 97 TYR B CA 1
ATOM 2344 C C . TYR B 1 97 ? 9.258 23.078 11.688 1 94.06 97 TYR B C 1
ATOM 2346 O O . TYR B 1 97 ? 9.258 23.219 10.461 1 94.06 97 TYR B O 1
ATOM 2354 N N . ASN B 1 98 ? 8.109 22.812 12.289 1 95.62 98 ASN B N 1
ATOM 2355 C CA . ASN B 1 98 ? 6.848 22.562 11.594 1 95.62 98 ASN B CA 1
ATOM 2356 C C . ASN B 1 98 ? 6.352 23.812 10.883 1 95.62 98 ASN B C 1
ATOM 2358 O O . ASN B 1 98 ? 5.691 23.734 9.852 1 95.62 98 ASN B O 1
ATOM 2362 N N . LEU B 1 99 ? 6.652 24.969 11.438 1 94.12 99 LEU B N 1
ATOM 2363 C CA . LEU B 1 99 ? 6.188 26.219 10.867 1 94.12 99 LEU B CA 1
ATOM 2364 C C . LEU B 1 99 ? 6.699 26.391 9.445 1 94.12 99 LEU B C 1
ATOM 2366 O O . LEU B 1 99 ? 5.98 26.906 8.578 1 94.12 99 LEU B O 1
ATOM 2370 N N . LEU B 1 100 ? 7.965 26.016 9.25 1 94.31 100 LEU B N 1
ATOM 2371 C CA . LEU B 1 100 ? 8.562 26.109 7.918 1 94.31 100 LEU B CA 1
ATOM 2372 C C . LEU B 1 100 ? 7.746 25.344 6.895 1 94.31 100 LEU B C 1
ATOM 2374 O O . LEU B 1 100 ? 7.562 25.797 5.766 1 94.31 100 LEU B O 1
ATOM 2378 N N . HIS B 1 101 ? 7.242 24.203 7.234 1 96.31 101 HIS B N 1
ATOM 2379 C CA . HIS B 1 101 ? 6.43 23.359 6.352 1 96.31 101 HIS B CA 1
ATOM 2380 C C . HIS B 1 101 ? 5.004 23.906 6.25 1 96.31 101 HIS B C 1
ATOM 2382 O O . HIS B 1 101 ? 4.422 23.922 5.16 1 96.31 101 HIS B O 1
ATOM 2388 N N . TRP B 1 102 ? 4.477 24.344 7.363 1 95.5 102 TRP B N 1
ATOM 2389 C CA . TRP B 1 102 ? 3.121 24.859 7.449 1 95.5 102 TRP B CA 1
ATOM 2390 C C . TRP B 1 102 ? 2.938 26.047 6.508 1 95.5 102 TRP B C 1
ATOM 2392 O O . TRP B 1 102 ? 1.907 26.172 5.844 1 95.5 102 TRP B O 1
ATOM 2402 N N . GLU B 1 103 ? 3.908 26.859 6.41 1 93.81 103 GLU B N 1
ATOM 2403 C CA . GLU B 1 103 ? 3.857 28.078 5.605 1 93.81 103 GLU B CA 1
ATOM 2404 C C . GLU B 1 103 ? 3.801 27.766 4.113 1 93.81 103 GLU B C 1
ATOM 2406 O O . GLU B 1 103 ? 3.396 28.594 3.307 1 93.81 103 GLU B O 1
ATOM 2411 N N . LYS B 1 104 ? 4.191 26.562 3.801 1 93.31 104 LYS B N 1
ATOM 2412 C CA . LYS B 1 104 ? 4.168 26.141 2.402 1 93.31 104 LYS B CA 1
ATOM 2413 C C . LYS B 1 104 ? 2.773 25.688 1.985 1 93.31 104 LYS B C 1
ATOM 2415 O O . LYS B 1 104 ? 2.488 25.547 0.793 1 93.31 104 LYS B O 1
ATOM 2420 N N . LEU B 1 105 ? 1.875 25.484 2.889 1 93.94 105 LEU B N 1
ATOM 2421 C CA . LEU B 1 105 ? 0.538 24.969 2.604 1 93.94 105 LEU B CA 1
ATOM 2422 C C . LEU B 1 105 ? -0.385 26.094 2.145 1 93.94 105 LEU B C 1
ATOM 2424 O O . LEU B 1 105 ? -0.293 27.219 2.637 1 93.94 105 LEU B O 1
ATOM 2428 N N . SER B 1 106 ? -1.254 25.734 1.214 1 88.69 106 SER B N 1
ATOM 2429 C CA . SER B 1 106 ? -2.33 26.656 0.867 1 88.69 106 SER B CA 1
ATOM 2430 C C . SER B 1 106 ? -3.32 26.797 2.018 1 88.69 106 SER B C 1
ATOM 2432 O O . SER B 1 106 ? -3.348 25.969 2.934 1 88.69 106 SER B O 1
ATOM 2434 N N . GLU B 1 107 ? -4.094 27.828 1.934 1 84.38 107 GLU B N 1
ATOM 2435 C CA . GLU B 1 107 ? -5.129 28.031 2.945 1 84.38 107 GLU B CA 1
ATOM 2436 C C . GLU B 1 107 ? -6.098 26.844 2.99 1 84.38 107 GLU B C 1
ATOM 2438 O O . GLU B 1 107 ? -6.492 26.406 4.07 1 84.38 107 GLU B O 1
ATOM 2443 N N . GLN B 1 108 ? -6.441 26.391 1.893 1 82.06 108 GLN B N 1
ATOM 2444 C CA . GLN B 1 108 ? -7.359 25.266 1.806 1 82.06 108 GLN B CA 1
ATOM 2445 C C . GLN B 1 108 ? -6.758 24.016 2.445 1 82.06 108 GLN B C 1
ATOM 2447 O O . GLN B 1 108 ? -7.449 23.281 3.15 1 82.06 108 GLN B O 1
ATOM 2452 N N . SER B 1 109 ? -5.504 23.766 2.193 1 86.81 109 SER B N 1
ATOM 2453 C CA . SER B 1 109 ? -4.82 22.609 2.766 1 86.81 109 SER B CA 1
ATOM 2454 C C . SER B 1 109 ? -4.723 22.719 4.285 1 86.81 109 SER B C 1
ATOM 2456 O O . SER B 1 109 ? -4.824 21.719 4.996 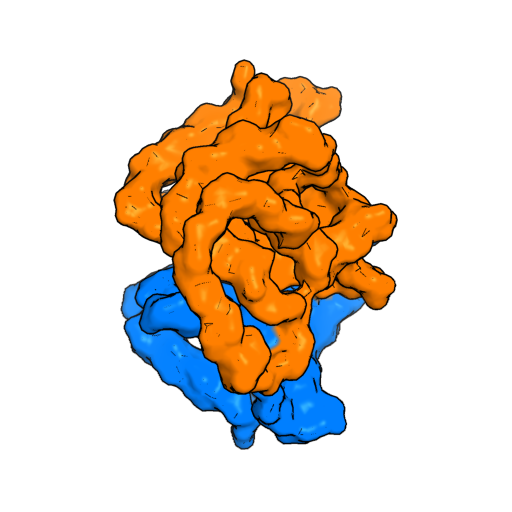1 86.81 109 SER B O 1
ATOM 2458 N N . ARG B 1 110 ? -4.535 23.922 4.742 1 88.75 110 ARG B N 1
ATOM 2459 C CA . ARG B 1 110 ? -4.418 24.156 6.176 1 88.75 110 ARG B CA 1
ATOM 2460 C C . ARG B 1 110 ? -5.727 23.828 6.891 1 88.75 110 ARG B C 1
ATOM 2462 O O . ARG B 1 110 ? -5.715 23.344 8.031 1 88.75 110 ARG B O 1
ATOM 2469 N N . LEU B 1 111 ? -6.824 24.016 6.281 1 83.12 111 LEU B N 1
ATOM 2470 C CA . LEU B 1 111 ? -8.141 23.766 6.863 1 83.12 111 LEU B CA 1
ATOM 2471 C C . LEU B 1 111 ? -8.305 22.297 7.23 1 83.12 111 LEU B C 1
ATOM 2473 O O . LEU B 1 111 ? -9 21.969 8.195 1 83.12 111 LEU B O 1
ATOM 2477 N N . MET B 1 112 ? -7.625 21.422 6.57 1 83.62 112 MET B N 1
ATOM 2478 C CA . MET B 1 112 ? -7.777 19.984 6.789 1 83.62 112 MET B CA 1
ATOM 2479 C C . MET B 1 112 ? -7.27 19.594 8.172 1 83.62 112 MET B C 1
ATOM 2481 O O . MET B 1 112 ? -7.746 18.609 8.758 1 83.62 112 MET B O 1
ATOM 2485 N N . TRP B 1 113 ? -6.438 20.391 8.68 1 89.12 113 TRP B N 1
ATOM 2486 C CA . TRP B 1 113 ? -5.832 20.062 9.969 1 89.12 113 TRP B CA 1
ATOM 2487 C C . TRP B 1 113 ? -6.707 20.531 11.117 1 89.12 113 TRP B C 1
ATOM 2489 O O . TRP B 1 113 ? -6.438 20.219 12.281 1 89.12 113 TRP B O 1
ATOM 2499 N N . SER B 1 114 ? -7.762 21.234 10.805 1 84.88 114 SER B N 1
ATOM 2500 C CA . SER B 1 114 ? -8.711 21.703 11.805 1 84.88 114 SER B CA 1
ATOM 2501 C C . SER B 1 114 ? -9.938 20.797 11.883 1 84.88 114 SER B C 1
ATOM 2503 O O . SER B 1 114 ? -10.82 21.016 12.719 1 84.88 114 SER B O 1
ATOM 2505 N N . TRP B 1 115 ? -9.93 19.812 11.102 1 86.25 115 TRP B N 1
ATOM 2506 C CA . TRP B 1 115 ? -11.039 18.875 11.078 1 86.25 115 TRP B CA 1
ATOM 2507 C C . TRP B 1 115 ? -11.102 18.078 12.375 1 86.25 115 TRP B C 1
ATOM 2509 O O . TRP B 1 115 ? -10.086 17.922 13.055 1 86.25 115 TRP B O 1
ATOM 2519 N N . PRO B 1 116 ? -12.344 17.562 12.664 1 91.19 116 PRO B N 1
ATOM 2520 C CA . PRO B 1 116 ? -12.422 16.703 13.836 1 91.19 116 PRO B CA 1
ATOM 2521 C C . PRO B 1 116 ? -11.484 15.5 13.742 1 91.19 116 PRO B C 1
ATOM 2523 O O . PRO B 1 116 ? -11 15.172 12.656 1 91.19 116 PRO B O 1
ATOM 2526 N N . THR B 1 117 ? -11.203 14.859 14.891 1 94 117 THR B N 1
ATOM 2527 C CA . THR B 1 117 ? -10.203 13.805 15.023 1 94 117 THR B CA 1
ATOM 2528 C C . THR B 1 117 ? -10.477 12.68 14.031 1 94 117 THR B C 1
ATOM 2530 O O . THR B 1 117 ? -11.57 12.109 14.016 1 94 117 THR B O 1
ATOM 2533 N N . PRO B 1 118 ? -9.508 12.344 13.242 1 95.06 118 PRO B N 1
ATOM 2534 C CA . PRO B 1 118 ? -9.68 11.258 12.273 1 95.06 118 PRO B CA 1
ATOM 2535 C C . PRO B 1 118 ? -10.07 9.938 12.93 1 95.06 118 PRO B C 1
ATOM 2537 O O . PRO B 1 118 ? -9.484 9.555 13.945 1 95.06 118 PRO B O 1
ATOM 2540 N N . GLY B 1 119 ? -11.047 9.273 12.305 1 95.38 119 GLY B N 1
ATOM 2541 C CA . GLY B 1 119 ? -11.43 7.949 12.781 1 95.38 119 GLY B CA 1
ATOM 2542 C C . GLY B 1 119 ? -12.555 7.984 13.797 1 95.38 119 GLY B C 1
ATOM 2543 O O . GLY B 1 119 ? -13.219 6.973 14.031 1 95.38 119 GLY B O 1
ATOM 2544 N N . ASN B 1 120 ? -12.75 9.148 14.422 1 95.81 120 ASN B N 1
ATOM 2545 C CA . ASN B 1 120 ? -13.898 9.281 15.312 1 95.81 120 ASN B CA 1
ATOM 2546 C C . ASN B 1 120 ? -15.211 9.305 14.539 1 95.81 120 ASN B C 1
ATOM 2548 O O . ASN B 1 120 ? -15.211 9.477 13.32 1 95.81 120 ASN B O 1
ATOM 2552 N N . GLN B 1 121 ? -16.266 9.133 15.328 1 95.5 121 GLN B N 1
ATOM 2553 C CA . GLN B 1 121 ? -17.578 9.172 14.711 1 95.5 121 GLN B CA 1
ATOM 2554 C C . GLN B 1 121 ? -17.844 10.531 14.055 1 95.5 121 GLN B C 1
ATOM 2556 O O . GLN B 1 121 ? -17.531 11.57 14.633 1 95.5 121 GLN B O 1
ATOM 2561 N N . PHE B 1 122 ? -18.391 10.461 12.891 1 93.12 122 PHE B N 1
ATOM 2562 C CA . PHE B 1 122 ? -18.703 11.695 12.18 1 93.12 122 PHE B CA 1
ATOM 2563 C C . PHE B 1 122 ? -19.891 12.398 12.812 1 93.12 122 PHE B C 1
ATOM 2565 O O . PHE B 1 122 ? -20.875 11.758 13.195 1 93.12 122 PHE B O 1
ATOM 2572 N N . ASN B 1 123 ? -19.734 13.641 12.984 1 87.06 123 ASN B N 1
ATOM 2573 C CA . ASN B 1 123 ? -20.766 14.508 13.516 1 87.06 123 ASN B CA 1
ATOM 2574 C C . ASN B 1 123 ? -20.844 15.828 12.75 1 87.06 123 ASN B C 1
ATOM 2576 O O . ASN B 1 123 ? -19.922 16.641 12.828 1 87.06 123 ASN B O 1
ATOM 2580 N N . LEU B 1 124 ? -21.906 16.031 12.102 1 78.62 124 LEU B N 1
ATOM 2581 C CA . LEU B 1 124 ? -22.078 17.203 11.234 1 78.62 124 LEU B CA 1
ATOM 2582 C C . LEU B 1 124 ? -21.938 18.484 12.031 1 78.62 124 LEU B C 1
ATOM 2584 O O . LEU B 1 124 ? -21.359 19.469 11.547 1 78.62 124 LEU B O 1
ATOM 2588 N N . GLU B 1 125 ? -22.547 18.562 13.172 1 76.62 125 GLU B N 1
ATOM 2589 C CA . GLU B 1 125 ? -22.516 19.781 14 1 76.62 125 GLU B CA 1
ATOM 2590 C C . GLU B 1 125 ? -21.078 20.188 14.32 1 76.62 125 GLU B C 1
ATOM 2592 O O . GLU B 1 125 ? -20.75 21.375 14.344 1 76.62 125 GLU B O 1
ATOM 2597 N N . LYS B 1 126 ? -20.281 19.234 14.547 1 75.62 126 LYS B N 1
ATOM 2598 C CA . LYS B 1 126 ? -18.891 19.5 14.891 1 75.62 126 LYS B CA 1
ATOM 2599 C C . LYS B 1 126 ? -18.109 20.016 13.68 1 75.62 126 LYS B C 1
ATOM 2601 O O . LYS B 1 126 ? -17.078 20.672 13.82 1 75.62 126 LYS B O 1
ATOM 2606 N N . THR B 1 127 ? -18.531 19.672 12.516 1 70.56 127 THR B N 1
ATOM 2607 C CA . THR B 1 127 ? -17.828 20.047 11.289 1 70.56 127 THR B CA 1
ATOM 2608 C C . THR B 1 127 ? -18.203 21.469 10.867 1 70.56 127 THR B C 1
ATOM 2610 O O . THR B 1 127 ? -17.422 22.141 10.172 1 70.56 127 THR B O 1
ATOM 2613 N N . ASN B 1 128 ? -19.375 21.922 11.188 1 63.28 128 ASN B N 1
ATOM 2614 C CA . ASN B 1 128 ? -19.859 23.266 10.836 1 63.28 128 ASN B CA 1
ATOM 2615 C C . ASN B 1 128 ? -19.031 24.344 11.516 1 63.28 128 ASN B C 1
ATOM 2617 O O . ASN B 1 128 ? -18.938 25.469 11.008 1 63.28 128 ASN B O 1
ATOM 2621 N N . ASP B 1 129 ? -18.516 24.062 12.641 1 58.81 129 ASP B N 1
ATOM 2622 C CA . ASP B 1 129 ? -17.75 25.062 13.367 1 58.81 129 ASP B CA 1
ATOM 2623 C C . ASP B 1 129 ? -16.406 25.344 12.672 1 58.81 129 ASP B C 1
ATOM 2625 O O . ASP B 1 129 ? -15.664 26.234 13.102 1 58.81 129 ASP B O 1
ATOM 2629 N N . PHE B 1 130 ? -16.109 24.594 11.703 1 58.38 130 PHE B N 1
ATOM 2630 C CA . PHE B 1 130 ? -14.812 24.781 11.062 1 58.38 130 PHE B CA 1
ATOM 2631 C C . PHE B 1 130 ? -14.797 26.047 10.219 1 58.38 130 PHE B C 1
ATOM 2633 O O . PHE B 1 130 ? -15.156 26.031 9.047 1 58.38 130 PHE B O 1
ATOM 2640 N N . SER B 1 131 ? -15.5 27.047 10.812 1 53.5 131 SER B N 1
ATOM 2641 C CA . SER B 1 131 ? -15.414 28.391 10.219 1 53.5 131 SER B CA 1
ATOM 2642 C C . SER B 1 131 ? -13.969 28.75 9.891 1 53.5 131 SER B C 1
ATOM 2644 O O . SER B 1 131 ? -13.039 28.297 10.57 1 53.5 131 SER B O 1
ATOM 2646 N N . VAL B 1 132 ? -13.734 29.016 8.477 1 55.91 132 VAL B N 1
ATOM 2647 C CA . VAL B 1 132 ? -12.609 29.484 7.676 1 55.91 132 VAL B CA 1
ATOM 2648 C C . VAL B 1 132 ? -11.828 30.547 8.445 1 55.91 132 VAL B C 1
ATOM 2650 O O . VAL B 1 132 ? -10.977 31.234 7.875 1 55.91 132 VAL B O 1
ATOM 2653 N N . LYS B 1 133 ? -12.039 30.734 9.719 1 54.03 133 LYS B N 1
ATOM 2654 C CA . LYS B 1 133 ? -11.219 31.844 10.188 1 54.03 133 LYS B CA 1
ATOM 2655 C C . LYS B 1 133 ? -9.766 31.688 9.734 1 54.03 133 LYS B C 1
ATOM 2657 O O . LYS B 1 133 ? -9.367 30.609 9.289 1 54.03 133 LYS B O 1
ATOM 2662 N N . SER B 1 134 ? -8.891 32.812 9.984 1 58.5 134 SER B N 1
ATOM 2663 C CA . SER B 1 134 ? -7.516 33.062 9.57 1 58.5 134 SER B CA 1
ATOM 2664 C C . SER B 1 134 ? -6.582 31.938 9.969 1 58.5 134 SER B C 1
ATOM 2666 O O . SER B 1 134 ? -6.188 31.828 11.133 1 58.5 134 SER B O 1
ATOM 2668 N N . ILE B 1 135 ? -6.656 30.781 9.227 1 65.75 135 ILE B N 1
ATOM 2669 C CA . ILE B 1 135 ? -5.816 29.625 9.555 1 65.75 135 ILE B CA 1
ATOM 2670 C C . ILE B 1 135 ? -4.352 29.969 9.281 1 65.75 135 ILE B C 1
ATOM 2672 O O . ILE B 1 135 ? -3.803 29.578 8.25 1 65.75 135 ILE B O 1
ATOM 2676 N N . LYS B 1 136 ? -3.885 31.078 9.852 1 73.75 136 LYS B N 1
ATOM 2677 C CA . LYS B 1 136 ? -2.482 31.453 9.688 1 73.75 136 LYS B CA 1
ATOM 2678 C C . LYS B 1 136 ? -1.605 30.781 10.734 1 73.75 136 LYS B C 1
ATOM 2680 O O . LYS B 1 136 ? -0.44 30.484 10.477 1 73.75 136 LYS B O 1
ATOM 2685 N N . GLU B 1 137 ? -2.338 30.406 11.688 1 86.94 137 GLU B N 1
ATOM 2686 C CA . GLU B 1 137 ? -1.521 29.859 12.766 1 86.94 137 GLU B CA 1
ATOM 2687 C C . GLU B 1 137 ? -1.293 28.359 12.578 1 86.94 137 GLU B C 1
ATOM 2689 O O . GLU B 1 137 ? -2.182 27.641 12.117 1 86.94 137 GLU B O 1
ATOM 2694 N N . LEU B 1 138 ? -0.138 27.969 12.969 1 91.88 138 LEU B N 1
ATOM 2695 C CA . LEU B 1 138 ? 0.237 26.547 12.914 1 91.88 138 LEU B CA 1
ATOM 2696 C C . LEU B 1 138 ? -0.695 25.703 13.773 1 91.88 138 LEU B C 1
ATOM 2698 O O . LEU B 1 138 ? -0.913 26.016 14.945 1 91.88 138 LEU B O 1
ATOM 2702 N N . SER B 1 139 ? -1.227 24.688 13.18 1 92.44 139 SER B N 1
ATOM 2703 C CA . SER B 1 139 ? -2.084 23.766 13.922 1 92.44 139 SER B CA 1
ATOM 2704 C C .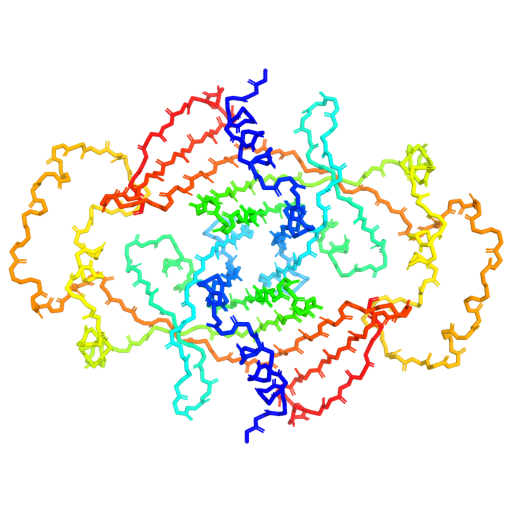 SER B 1 139 ? -1.264 22.859 14.828 1 92.44 139 SER B C 1
ATOM 2706 O O . SER B 1 139 ? -0.237 22.312 14.406 1 92.44 139 SER B O 1
ATOM 2708 N N . ASN B 1 140 ? -1.749 22.531 16.031 1 93.06 140 ASN B N 1
ATOM 2709 C CA . ASN B 1 140 ? -1.101 21.609 16.953 1 93.06 140 ASN B CA 1
ATOM 2710 C C . ASN B 1 140 ? -1.21 20.172 16.453 1 93.06 140 ASN B C 1
ATOM 2712 O O . ASN B 1 140 ? -0.495 19.281 16.938 1 93.06 140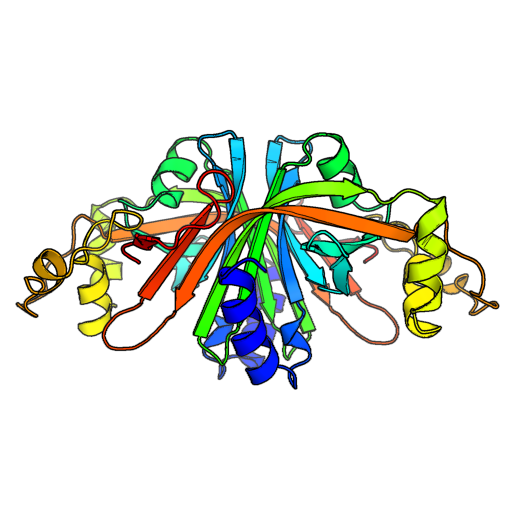 ASN B O 1
ATOM 2716 N N . ASN B 1 141 ? -2.096 19.984 15.5 1 95.12 141 ASN B N 1
ATOM 2717 C CA . ASN B 1 141 ? -2.318 18.641 14.977 1 95.12 141 ASN B CA 1
ATOM 2718 C C . ASN B 1 141 ? -1.339 18.297 13.859 1 95.12 141 ASN B C 1
ATOM 2720 O O . ASN B 1 141 ? -1.178 17.141 13.5 1 95.12 141 ASN B O 1
ATOM 2724 N N . PHE B 1 142 ? -0.722 19.375 13.336 1 96.62 142 PHE B N 1
ATOM 2725 C CA . PHE B 1 142 ? 0.115 19.234 12.148 1 96.62 142 PHE B CA 1
ATOM 2726 C C . PHE B 1 142 ? 1.533 18.828 12.539 1 96.62 142 PHE B C 1
ATOM 2728 O O . PHE B 1 142 ? 2.125 19.406 13.445 1 96.62 142 PHE B O 1
ATOM 2735 N N . THR B 1 143 ? 2.111 17.781 11.797 1 97.38 143 THR B N 1
ATOM 2736 C CA . THR B 1 143 ? 3.533 17.484 11.93 1 97.38 143 THR B CA 1
ATOM 2737 C C . THR B 1 143 ? 4.066 16.828 10.664 1 97.38 143 THR B C 1
ATOM 2739 O O . THR B 1 143 ? 3.309 16.562 9.727 1 97.38 143 THR B O 1
ATOM 2742 N N . VAL B 1 144 ? 5.367 16.672 10.648 1 98.12 144 VAL B N 1
ATOM 2743 C CA . VAL B 1 144 ? 6.047 16.062 9.508 1 98.12 144 VAL B CA 1
ATOM 2744 C C . VAL B 1 144 ? 6.684 14.734 9.93 1 98.12 144 VAL B C 1
ATOM 2746 O O . VAL B 1 144 ? 7.383 14.672 10.945 1 98.12 144 VAL B O 1
ATOM 2749 N N . LEU B 1 145 ? 6.359 13.75 9.211 1 98.38 145 LEU B N 1
ATOM 2750 C CA . LEU B 1 145 ? 7.031 12.453 9.312 1 98.38 145 LEU B CA 1
ATOM 2751 C C . LEU B 1 145 ? 8.234 12.398 8.375 1 98.38 145 LEU B C 1
ATOM 2753 O O . LEU B 1 145 ? 8.117 12.719 7.188 1 98.38 145 LEU B O 1
ATOM 2757 N N . LYS B 1 146 ? 9.344 12.039 8.914 1 98.5 146 LYS B N 1
ATOM 2758 C CA . LYS B 1 146 ? 10.555 11.828 8.133 1 98.5 146 LYS B CA 1
ATOM 2759 C C . LYS B 1 146 ? 10.945 10.352 8.109 1 98.5 146 LYS B C 1
ATOM 2761 O O . LYS B 1 146 ? 11.016 9.703 9.156 1 98.5 146 LYS B O 1
ATOM 2766 N N . ILE B 1 147 ? 11.234 9.844 6.953 1 98.81 147 ILE B N 1
ATOM 2767 C CA . ILE B 1 147 ? 11.578 8.438 6.828 1 98.81 147 ILE B CA 1
ATOM 2768 C C . ILE B 1 147 ? 13.023 8.297 6.355 1 98.81 147 ILE B C 1
ATOM 2770 O O . ILE B 1 147 ? 13.359 8.711 5.246 1 98.81 147 ILE B O 1
ATOM 2774 N N . LYS B 1 148 ? 13.82 7.754 7.176 1 98.62 148 LYS B N 1
ATOM 2775 C CA . LYS B 1 148 ? 15.195 7.391 6.82 1 98.62 148 LYS B CA 1
ATOM 2776 C C . LYS B 1 148 ? 15.234 6.031 6.129 1 98.62 148 LYS B C 1
ATOM 2778 O O . LYS B 1 148 ? 15.016 5 6.766 1 98.62 148 LYS B O 1
ATOM 2783 N N . ILE B 1 149 ? 15.617 6.02 4.867 1 98.62 149 ILE B N 1
ATOM 2784 C CA . ILE B 1 149 ? 15.547 4.82 4.039 1 98.62 149 ILE B CA 1
ATOM 2785 C C . ILE B 1 149 ? 16.844 4.02 4.176 1 98.62 149 ILE B C 1
ATOM 2787 O O . ILE B 1 149 ? 17.938 4.586 4.148 1 98.62 149 ILE B O 1
ATOM 2791 N N . ASN B 1 150 ? 16.703 2.691 4.293 1 98.31 150 ASN B N 1
ATOM 2792 C CA . ASN B 1 150 ? 17.906 1.858 4.387 1 98.31 150 ASN B CA 1
ATOM 2793 C C . ASN B 1 150 ? 17.875 0.717 3.373 1 98.31 150 ASN B C 1
ATOM 2795 O O . ASN B 1 150 ? 18.859 0.017 3.189 1 98.31 150 ASN B O 1
ATOM 2799 N N . HIS B 1 151 ? 16.766 0.45 2.756 1 98.62 151 HIS B N 1
ATOM 2800 C CA . HIS B 1 151 ? 16.578 -0.582 1.743 1 98.62 151 HIS B CA 1
ATOM 2801 C C . HIS B 1 151 ? 15.641 -0.104 0.636 1 98.62 151 HIS B C 1
ATOM 2803 O O . HIS B 1 151 ? 14.586 0.477 0.913 1 98.62 151 HIS B O 1
ATOM 2809 N N . VAL B 1 152 ? 16.031 -0.306 -0.612 1 98.88 152 VAL B N 1
ATOM 2810 C CA . VAL B 1 152 ? 15.227 0.083 -1.759 1 98.88 152 VAL B CA 1
ATOM 2811 C C . VAL B 1 152 ? 15.102 -1.093 -2.727 1 98.88 152 VAL B C 1
ATOM 2813 O O . VAL B 1 152 ? 16.094 -1.75 -3.045 1 98.88 152 VAL B O 1
ATOM 2816 N N . ASP B 1 153 ? 13.93 -1.413 -3.137 1 98.88 153 ASP B N 1
ATOM 2817 C CA . ASP B 1 153 ? 13.586 -2.436 -4.121 1 98.88 153 ASP B CA 1
ATOM 2818 C C . ASP B 1 153 ? 12.844 -1.826 -5.309 1 98.88 153 ASP B C 1
ATOM 2820 O O . ASP B 1 153 ? 11.797 -1.195 -5.137 1 98.88 153 ASP B O 1
ATOM 2824 N N . GLN B 1 154 ? 13.391 -1.937 -6.508 1 98.81 154 GLN B N 1
ATOM 2825 C CA . GLN B 1 154 ? 12.758 -1.439 -7.723 1 98.81 154 GLN B CA 1
ATOM 2826 C C . GLN B 1 154 ? 12.305 -2.59 -8.617 1 98.81 154 GLN B C 1
ATOM 2828 O O . GLN B 1 154 ? 13.086 -3.498 -8.906 1 98.81 154 GLN B O 1
ATOM 2833 N N . LEU B 1 155 ? 11.102 -2.588 -9.016 1 98.38 155 LEU B N 1
ATOM 2834 C CA . LEU B 1 155 ? 10.562 -3.553 -9.969 1 98.38 155 LEU B CA 1
ATOM 2835 C C . LEU B 1 155 ? 10.086 -2.855 -11.234 1 98.38 155 LEU B C 1
ATOM 2837 O O . LEU B 1 155 ? 9.242 -1.957 -11.172 1 98.38 155 LEU B O 1
ATOM 2841 N N . LEU B 1 156 ? 10.656 -3.172 -12.344 1 96.94 156 LEU B N 1
ATOM 2842 C CA . LEU B 1 156 ? 10.227 -2.725 -13.664 1 96.94 156 LEU B CA 1
ATOM 2843 C C . LEU B 1 156 ? 9.422 -3.812 -14.375 1 96.94 156 LEU B C 1
ATOM 2845 O O . LEU B 1 156 ? 9.953 -4.883 -14.68 1 96.94 156 LEU B O 1
ATOM 2849 N N . ILE B 1 157 ? 8.211 -3.496 -14.531 1 92.38 157 ILE B N 1
ATOM 2850 C CA . ILE B 1 157 ? 7.344 -4.441 -15.234 1 92.38 157 ILE B CA 1
ATOM 2851 C C . ILE B 1 157 ? 7.461 -4.227 -16.75 1 92.38 157 ILE B C 1
ATOM 2853 O O . ILE B 1 157 ? 6.961 -3.234 -17.281 1 92.38 157 ILE B O 1
ATOM 2857 N N . ARG B 1 158 ? 8.211 -5.055 -17.406 1 84.81 158 ARG B N 1
ATOM 2858 C CA . ARG B 1 158 ? 8.469 -4.957 -18.844 1 84.81 158 ARG B CA 1
ATOM 2859 C C . ARG B 1 158 ? 8.391 -6.328 -19.516 1 84.81 158 ARG B C 1
ATOM 2861 O O . ARG B 1 158 ? 8.461 -7.355 -18.828 1 84.81 158 ARG B O 1
ATOM 2868 N N . LYS B 1 159 ? 8.016 -6.309 -20.797 1 75.5 159 LYS B N 1
ATOM 2869 C CA . LYS B 1 159 ? 8.086 -7.52 -21.594 1 75.5 159 LYS B CA 1
ATOM 2870 C C . LYS B 1 159 ? 9.422 -7.617 -22.328 1 75.5 159 LYS B C 1
ATOM 2872 O O . LYS B 1 159 ? 9.984 -6.602 -22.734 1 75.5 159 LYS B O 1
ATOM 2877 N N . PRO B 1 160 ? 10.055 -8.766 -22.438 1 72.62 160 PRO B N 1
ATOM 2878 C CA . PRO B 1 160 ? 9.461 -10.055 -22.062 1 72.62 160 PRO B CA 1
ATOM 2879 C C . PRO B 1 160 ? 9.758 -10.445 -20.609 1 72.62 160 PRO B C 1
ATOM 2881 O O . PRO B 1 160 ? 9.141 -11.367 -20.078 1 72.62 160 PRO B O 1
ATOM 2884 N N . VAL B 1 161 ? 10.711 -9.641 -20.016 1 77.06 161 VAL B N 1
ATOM 2885 C CA . VAL B 1 161 ? 11.109 -10.039 -18.656 1 77.06 161 VAL B CA 1
ATOM 2886 C C . VAL B 1 161 ? 11.062 -8.828 -17.734 1 77.06 161 VAL B C 1
ATOM 2888 O O . VAL B 1 161 ? 11.555 -7.754 -18.078 1 77.06 161 VAL B O 1
ATOM 2891 N N . HIS B 1 162 ? 10.492 -9.016 -16.578 1 90.56 162 HIS B N 1
ATOM 2892 C CA . HIS B 1 162 ? 10.555 -7.988 -15.547 1 90.56 162 HIS B CA 1
ATOM 2893 C C . HIS B 1 162 ? 11.977 -7.848 -15.008 1 90.56 162 HIS B C 1
ATOM 2895 O O . HIS B 1 162 ? 12.75 -8.805 -15.031 1 90.56 162 HIS B O 1
ATOM 2901 N N . LYS B 1 163 ? 12.367 -6.695 -14.68 1 94.44 163 LYS B N 1
ATOM 2902 C CA . LYS B 1 163 ? 13.656 -6.438 -14.039 1 94.44 163 LYS B CA 1
ATOM 2903 C C . LYS B 1 163 ? 13.477 -5.973 -12.602 1 94.44 163 LYS B C 1
ATOM 2905 O O . LYS B 1 163 ? 12.555 -5.207 -12.297 1 94.44 163 LYS B O 1
ATOM 2910 N N . ARG B 1 164 ? 14.328 -6.445 -11.789 1 97.19 164 ARG B N 1
ATOM 2911 C CA . ARG B 1 164 ? 14.266 -6.062 -10.383 1 97.19 164 ARG B CA 1
ATOM 2912 C C . ARG B 1 164 ? 15.664 -5.762 -9.836 1 97.19 164 ARG B C 1
ATOM 2914 O O . ARG B 1 164 ? 16.609 -6.52 -10.078 1 97.19 164 ARG B O 1
ATOM 2921 N N . ARG B 1 165 ? 15.75 -4.617 -9.117 1 98.06 165 ARG B N 1
ATOM 2922 C CA . ARG B 1 165 ? 17 -4.172 -8.508 1 98.06 165 ARG B CA 1
ATOM 2923 C C . ARG B 1 165 ? 16.797 -3.834 -7.031 1 98.06 165 ARG B C 1
ATOM 2925 O O . ARG B 1 165 ? 15.703 -3.432 -6.625 1 98.06 165 ARG B O 1
ATOM 2932 N N . ARG B 1 166 ? 17.891 -3.951 -6.363 1 98.44 166 ARG B N 1
ATOM 2933 C CA . ARG B 1 166 ? 17.859 -3.654 -4.934 1 98.44 166 ARG B CA 1
ATOM 2934 C C . ARG B 1 166 ? 19.078 -2.83 -4.523 1 98.44 166 ARG B C 1
ATOM 2936 O O . ARG B 1 166 ? 20.172 -3.004 -5.07 1 98.44 166 ARG B O 1
ATOM 2943 N N . TRP B 1 167 ? 18.953 -1.911 -3.611 1 98.56 167 TRP B N 1
ATOM 2944 C CA . TRP B 1 167 ? 20 -1.113 -2.969 1 98.56 167 TRP B CA 1
ATOM 2945 C C . TRP B 1 167 ? 19.844 -1.134 -1.452 1 98.56 167 TRP B C 1
ATOM 2947 O O . TRP B 1 167 ? 18.734 -0.968 -0.935 1 98.56 167 TRP B O 1
ATOM 2957 N N . ILE B 1 168 ? 20.906 -1.354 -0.803 1 98.38 168 ILE B N 1
ATOM 2958 C CA . ILE B 1 168 ? 20.906 -1.359 0.655 1 98.38 168 ILE B CA 1
ATOM 2959 C C . ILE B 1 168 ? 21.938 -0.368 1.182 1 98.38 168 ILE B C 1
ATOM 2961 O O . ILE B 1 168 ? 23.078 -0.334 0.703 1 98.38 168 ILE B O 1
ATOM 2965 N N . ARG B 1 169 ? 21.531 0.366 2.143 1 97.81 169 ARG B N 1
ATOM 2966 C CA . ARG B 1 169 ? 22.391 1.41 2.688 1 97.81 169 ARG B CA 1
ATOM 2967 C C . ARG B 1 169 ? 23.656 0.815 3.291 1 97.81 169 ARG B C 1
ATOM 2969 O O . ARG B 1 169 ? 24.75 1.372 3.139 1 97.81 169 ARG B O 1
ATOM 2976 N N . ALA B 1 170 ? 23.609 -0.287 3.943 1 97.56 170 ALA B N 1
ATOM 2977 C CA . ALA B 1 170 ? 24.719 -0.913 4.672 1 97.56 170 ALA B CA 1
ATOM 2978 C C . ALA B 1 170 ? 25.859 -1.267 3.73 1 97.56 170 ALA B C 1
ATOM 2980 O O . ALA B 1 170 ? 27.016 -1.368 4.16 1 97.56 170 ALA B O 1
ATOM 2981 N N . ASN B 1 171 ? 25.625 -1.489 2.465 1 97.5 171 ASN B N 1
ATOM 2982 C CA . ASN B 1 171 ? 26.672 -1.792 1.497 1 97.5 171 ASN B CA 1
ATOM 2983 C C . ASN B 1 171 ? 26.875 -0.641 0.518 1 97.5 171 ASN B C 1
ATOM 2985 O O . ASN B 1 171 ? 27.172 -0.866 -0.656 1 97.5 171 ASN B O 1
ATOM 2989 N N . ASP B 1 172 ? 26.547 0.551 1.046 1 97.31 172 ASP B N 1
ATOM 2990 C CA . ASP B 1 172 ? 26.766 1.803 0.328 1 97.31 172 ASP B CA 1
ATOM 2991 C C . ASP B 1 172 ? 25.938 1.846 -0.962 1 97.31 172 ASP B C 1
ATOM 2993 O O . ASP B 1 172 ? 26.422 2.336 -1.987 1 97.31 172 ASP B O 1
ATOM 2997 N N . TRP B 1 173 ? 24.781 1.244 -0.975 1 98 173 TRP B N 1
ATOM 2998 C CA . TRP B 1 173 ? 23.797 1.316 -2.053 1 98 173 TRP B CA 1
ATOM 2999 C C . TRP B 1 173 ? 24.344 0.657 -3.32 1 98 173 TRP B C 1
ATOM 3001 O O . TRP B 1 173 ? 24.062 1.113 -4.43 1 98 173 TRP B O 1
ATOM 3011 N N . LYS B 1 174 ? 25.172 -0.369 -3.072 1 98.06 174 LYS B N 1
ATOM 3012 C CA . LYS B 1 174 ? 25.594 -1.144 -4.238 1 98.06 174 LYS B CA 1
ATOM 3013 C C . LYS B 1 174 ? 24.391 -1.786 -4.926 1 98.06 174 LYS B C 1
ATOM 3015 O O . LYS B 1 174 ? 23.578 -2.461 -4.281 1 98.06 174 LYS B O 1
ATOM 3020 N N . GLU B 1 175 ? 24.312 -1.583 -6.234 1 97.94 175 GLU B N 1
ATOM 3021 C CA . GLU B 1 175 ? 23.172 -2.111 -6.984 1 97.94 175 GLU B CA 1
ATOM 3022 C C . GLU B 1 175 ? 23.266 -3.627 -7.129 1 97.94 175 GLU B C 1
ATOM 3024 O O . GLU B 1 175 ? 24.328 -4.16 -7.465 1 97.94 175 GLU B O 1
ATOM 3029 N N . GLU B 1 176 ? 22.219 -4.281 -6.871 1 97.75 176 GLU B N 1
ATOM 3030 C CA . GLU B 1 176 ? 22.109 -5.723 -7.082 1 97.75 176 GLU B CA 1
ATOM 3031 C C . GLU B 1 176 ? 20.906 -6.059 -7.961 1 97.75 176 GLU B C 1
ATOM 3033 O O . GLU B 1 176 ? 19.797 -5.617 -7.684 1 97.75 176 GLU B O 1
ATOM 3038 N N . SER B 1 177 ? 21.203 -6.832 -9.016 1 97.06 177 SER B N 1
ATOM 3039 C CA . SER B 1 177 ? 20.109 -7.375 -9.812 1 97.06 177 SER B CA 1
ATOM 3040 C C . SER B 1 177 ? 19.562 -8.664 -9.195 1 97.06 177 SER B C 1
ATOM 3042 O O . SER B 1 177 ? 20.328 -9.586 -8.914 1 97.06 177 SER B O 1
ATOM 3044 N N . ILE B 1 178 ? 18.297 -8.68 -8.984 1 97.12 178 ILE B N 1
ATOM 3045 C CA . ILE B 1 178 ? 17.688 -9.875 -8.391 1 97.12 178 ILE B CA 1
ATOM 3046 C C . ILE B 1 178 ? 16.531 -10.352 -9.258 1 97.12 178 ILE B C 1
ATOM 3048 O O . ILE B 1 178 ? 16.031 -9.602 -10.102 1 97.12 178 ILE B O 1
ATOM 3052 N N . ASN B 1 179 ? 16.078 -11.586 -9.031 1 94.69 179 ASN B N 1
ATOM 3053 C CA . ASN B 1 179 ? 14.969 -12.141 -9.789 1 94.69 179 ASN B CA 1
ATOM 3054 C C . ASN B 1 179 ? 13.641 -11.492 -9.383 1 94.69 179 ASN B C 1
ATOM 3056 O O . ASN B 1 179 ? 13.344 -11.375 -8.195 1 94.69 179 ASN B O 1
ATOM 3060 N N . PRO B 1 180 ? 12.891 -11.164 -10.359 1 93.75 180 PRO B N 1
ATOM 3061 C CA . PRO B 1 180 ? 11.578 -10.602 -10.039 1 93.75 180 PRO B CA 1
ATOM 3062 C C . PRO B 1 180 ? 10.625 -11.625 -9.422 1 93.75 180 PRO B C 1
ATOM 3064 O O . PRO B 1 180 ? 10.805 -12.828 -9.609 1 93.75 180 PRO B O 1
#

pLDDT: mean 93.06, std 9.37, range [53.19, 98.94]

Foldseek 3Di:
DFPVVVVLVVLCVVCVVDPCQQWKKKWFQFPVRDIDIDIFGFDDADPVGWTKTKFFCLDRVVVRCVVPQWMKMWRADPVQQKIKIFTFGKDWDDPVCQLVVVVVDDLVRLLVNVAPRPPDDDDPVRRVVSPSPPSNDDHPGIIMMTTDTFKMKMWGDDPPAIWIWIAGVVVPGPIDTDHD/DFPVVVVLVVLCVVCVPDPCQQWKKKWFQFPVRHIDIDIFGFDDADPVGWTKTKFFCLDRVVVRCVVPQWMKMWRADPVQQKIKIFTFGKDWDDPVCQLVVVVVDDLVRLLVNVAPRPPDDDDPVRRVVSPSPPSNDDRPRIIMMTTDTFKMKMWGDDPPAIWIWIAGVVVPGPIDTDHD

Sequence (360 aa):
MPPWLTQLSSVQRKESKLDSSRWLQLATIGIDNNPRVRTVVFRGWSKSYEMEIYTDKRSQKYHELNLNNNVEICWLFSRSKCQFRFRGTSTIELDKYNLLHWEKLSEQSRLMWSWPTPGNQFNLEKTNDFSVKSIKELSNNFTVLKIKINHVDQLLIRKPVHKRRRWIRANDWKEESINPMPPWLTQLSSVQRKESKLDSSRWLQLATIGIDNNPRVRTVVFRGWSKSYEMEIYTDKRSQKYHELNLNNNVEICWLFSRSKCQFRFRGTSTIELDKYNLLHWEKLSEQSRLMWSWPTPGNQFNLEKTNDFSVKSIKELSNNFTVLKIKINHVDQLLIRKPVHKRRRWIRANDWKEESINP

InterPro domains:
  IPR012349 FMN-binding split barrel [G3DSA:2.30.110.10] (1-180)
  IPR024624 Pyridoxamine 5'-phosphate oxidase, Alr4036 family, FMN-binding domain [PF12766] (1-92)

Radius of gyration: 21.09 Å; Cα contacts (8 Å, |Δi|>4): 726; chains: 2; bounding box: 50×63×43 Å